Protein AF-A0A1W9TCV3-F1 (afdb_monomer)

Foldseek 3Di:
DDPVVVVVVVVVVVVVVPPPPDPVVPDDPVNVVVVVVVVVLPDDDDDPPPDDDDDVVQVDAWDWDDDPQEIKIKHAFDADQLVVVQVVCCVPVVWHWDADRVRSMIITGGRYVVSVVVSRVVRVVPRDHDDDDDRDDDDDDDDDDPPPPVVVVVVCCVVVHPPDDPDDPAFDFDDDDDPQWGWGDDPNDIDIDGPDDDDPPPPDDDD

pLDDT: mean 71.2, std 18.45, range [35.31, 94.94]

Solvent-accessible surface area (backbone atoms only — not comparable to full-atom values): 13491 Å² total; per-residue (Å²): 138,62,74,69,60,56,53,53,52,54,52,54,52,53,58,60,66,71,74,72,71,63,76,78,76,67,61,53,73,68,56,57,55,52,51,53,54,53,53,59,68,66,56,90,74,84,72,89,84,72,84,72,84,77,62,67,78,57,71,54,76,74,47,76,45,84,50,100,83,23,28,38,39,42,38,57,50,76,56,49,62,25,67,61,53,42,53,48,41,32,72,77,69,67,37,58,58,48,66,41,78,92,75,25,22,34,40,36,53,25,72,40,69,70,54,42,51,52,52,50,54,49,49,66,70,65,51,52,75,79,84,85,79,87,84,85,81,87,86,84,84,83,85,83,75,89,73,78,58,66,66,59,56,52,54,48,27,74,73,68,40,96,79,66,77,94,63,80,98,81,74,80,74,61,89,65,93,71,70,74,50,50,53,39,66,59,95,88,40,85,43,80,43,66,79,69,88,75,81,87,75,84,75,87,77,84,132

Structure (mmCIF, N/CA/C/O backbone):
data_AF-A0A1W9TCV3-F1
#
_entry.id   AF-A0A1W9TCV3-F1
#
loop_
_atom_site.group_PDB
_atom_site.id
_atom_site.type_symbol
_atom_site.label_atom_id
_atom_site.label_alt_id
_atom_site.label_comp_id
_atom_site.label_asym_id
_atom_site.label_entity_id
_atom_site.label_seq_id
_atom_site.pdbx_PDB_ins_code
_atom_site.Cartn_x
_atom_site.Cartn_y
_atom_site.Cartn_z
_atom_site.occupancy
_atom_site.B_iso_or_equiv
_atom_site.auth_seq_id
_atom_site.auth_comp_id
_atom_site.auth_asym_id
_atom_site.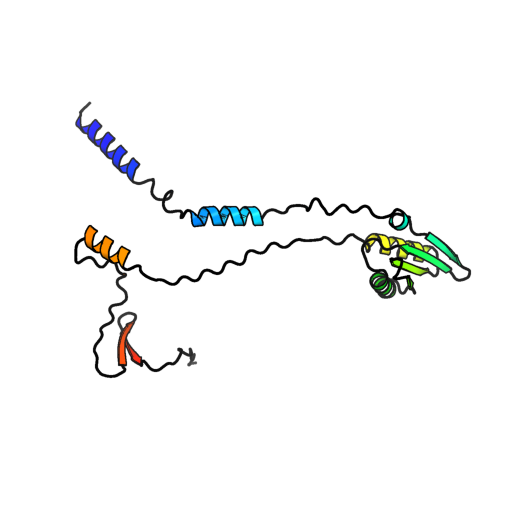auth_atom_id
_atom_site.pdbx_PDB_model_num
ATOM 1 N N . MET A 1 1 ? 35.252 45.826 -64.844 1.00 55.28 1 MET A N 1
ATOM 2 C CA . MET A 1 1 ? 35.014 44.737 -63.872 1.00 55.28 1 MET A CA 1
ATOM 3 C C . MET A 1 1 ? 35.163 43.423 -64.629 1.00 55.28 1 MET A C 1
ATOM 5 O O . MET A 1 1 ? 34.366 43.150 -65.517 1.00 55.28 1 MET A O 1
ATOM 9 N N . ASN A 1 2 ? 36.287 42.729 -64.437 1.00 60.12 2 ASN A N 1
ATOM 10 C CA . ASN A 1 2 ? 36.828 41.778 -65.419 1.00 60.12 2 ASN A CA 1
ATOM 11 C C . ASN A 1 2 ? 36.178 40.388 -65.319 1.00 60.12 2 ASN A C 1
ATOM 13 O O . ASN A 1 2 ? 36.001 39.871 -64.219 1.00 60.12 2 ASN A O 1
ATOM 17 N N . ARG A 1 3 ? 35.904 39.752 -66.473 1.00 70.00 3 ARG A N 1
ATOM 18 C CA . ARG A 1 3 ? 35.286 38.408 -66.610 1.00 70.00 3 ARG A CA 1
ATOM 19 C C . ARG A 1 3 ? 35.971 37.316 -65.768 1.00 70.00 3 ARG A C 1
ATOM 21 O O . ARG A 1 3 ? 35.316 36.370 -65.350 1.00 70.00 3 ARG A O 1
ATOM 28 N N . LEU A 1 4 ? 37.258 37.491 -65.472 1.00 74.50 4 LEU A N 1
ATOM 29 C CA . LEU A 1 4 ? 38.076 36.578 -64.669 1.00 74.50 4 LEU A CA 1
ATOM 30 C C . LEU A 1 4 ? 37.651 36.525 -63.186 1.00 74.50 4 LEU A C 1
ATOM 32 O O . LEU A 1 4 ? 37.690 35.466 -62.570 1.00 74.50 4 LEU A O 1
ATOM 36 N N . TRP A 1 5 ? 37.163 37.640 -62.630 1.00 78.25 5 TRP A N 1
ATOM 37 C CA . TRP A 1 5 ? 36.641 37.690 -61.258 1.00 78.25 5 TRP A CA 1
ATOM 38 C C . TRP A 1 5 ? 35.302 36.965 -61.121 1.00 78.25 5 TRP A C 1
ATOM 40 O O . TRP A 1 5 ? 35.058 36.300 -60.120 1.00 78.25 5 TRP A O 1
ATOM 50 N N . ILE A 1 6 ? 34.454 37.041 -62.149 1.00 78.56 6 ILE A N 1
ATOM 51 C CA . ILE A 1 6 ? 33.158 36.351 -62.159 1.00 78.56 6 ILE A CA 1
ATOM 52 C C . ILE A 1 6 ? 33.373 34.832 -62.194 1.00 78.56 6 ILE A C 1
ATOM 54 O O . ILE A 1 6 ? 32.708 34.107 -61.463 1.00 78.56 6 ILE A O 1
ATOM 58 N N . GLN A 1 7 ? 34.343 34.344 -62.977 1.00 80.06 7 GLN A N 1
ATOM 59 C CA . GLN A 1 7 ? 34.653 32.911 -63.038 1.00 80.06 7 GLN A CA 1
ATOM 60 C C . GLN A 1 7 ? 35.191 32.361 -61.711 1.00 80.06 7 GLN A C 1
ATOM 62 O O . GLN A 1 7 ? 34.782 31.277 -61.307 1.00 80.06 7 GLN A O 1
ATOM 67 N N . LEU A 1 8 ? 36.041 33.111 -61.002 1.00 81.69 8 LEU A N 1
ATOM 68 C CA . LEU A 1 8 ? 36.551 32.690 -59.692 1.00 81.69 8 LEU A CA 1
ATOM 69 C C . LEU A 1 8 ? 35.456 32.645 -58.620 1.00 81.69 8 LEU A C 1
ATOM 71 O O . LEU A 1 8 ? 35.431 31.715 -57.818 1.00 81.69 8 LEU A O 1
ATOM 75 N N . VAL A 1 9 ? 34.521 33.599 -58.632 1.00 81.94 9 VAL A N 1
ATOM 76 C CA . VAL A 1 9 ? 33.389 33.606 -57.691 1.00 81.94 9 VAL A CA 1
ATOM 77 C C . VAL A 1 9 ? 32.437 32.438 -57.961 1.00 81.94 9 VAL A C 1
ATOM 79 O O . VAL A 1 9 ? 32.018 31.767 -57.023 1.00 81.94 9 VAL A O 1
ATOM 82 N N . VAL A 1 10 ? 32.137 32.144 -59.230 1.00 80.12 10 VAL A N 1
ATOM 83 C CA . VAL A 1 10 ? 31.264 31.016 -59.598 1.00 80.12 10 VAL A CA 1
ATOM 84 C C . VAL A 1 10 ? 31.915 29.671 -59.263 1.00 80.12 10 VAL A C 1
ATOM 86 O O . VAL A 1 10 ? 31.245 28.788 -58.732 1.00 80.12 10 VAL A O 1
ATOM 89 N N . LEU A 1 11 ? 33.220 29.520 -59.507 1.00 78.38 11 LEU A N 1
ATOM 90 C CA . LEU A 1 11 ? 33.952 28.300 -59.156 1.00 78.38 11 LEU A CA 1
ATOM 91 C C . LEU A 1 11 ? 34.028 28.108 -57.633 1.00 78.38 11 LEU A C 1
ATOM 93 O O . LEU A 1 11 ? 33.818 27.001 -57.142 1.00 78.38 11 LEU A O 1
ATOM 97 N N . GLY A 1 12 ? 34.258 29.190 -56.883 1.00 74.56 12 GLY A N 1
ATOM 98 C CA . GLY A 1 12 ? 34.254 29.166 -55.421 1.00 74.56 12 GLY A CA 1
ATOM 99 C C . GLY A 1 12 ? 32.901 28.751 -54.838 1.00 74.56 12 GLY A C 1
ATOM 100 O O . GLY A 1 12 ? 32.866 27.973 -53.891 1.00 74.56 12 GLY A O 1
ATOM 101 N N . LEU A 1 13 ? 31.793 29.201 -55.439 1.00 72.38 13 LEU A N 1
ATOM 102 C CA . LEU A 1 13 ? 30.437 28.836 -55.014 1.00 72.38 13 LEU A CA 1
ATOM 103 C C . LEU A 1 13 ? 30.088 27.369 -55.331 1.00 72.38 13 LEU A C 1
ATOM 105 O O . LEU A 1 13 ? 29.367 26.720 -54.577 1.00 72.38 13 LEU A O 1
ATOM 109 N N . ALA A 1 14 ? 30.605 26.829 -56.438 1.00 70.38 14 ALA A N 1
ATOM 110 C CA . ALA A 1 14 ? 30.379 25.435 -56.820 1.00 70.38 14 ALA A CA 1
ATOM 111 C C . ALA A 1 14 ? 31.113 24.448 -55.891 1.00 70.38 14 ALA A C 1
ATOM 113 O O . ALA A 1 14 ? 30.562 23.411 -55.529 1.00 70.38 14 ALA A O 1
ATOM 114 N N . VAL A 1 15 ? 32.335 24.783 -55.462 1.00 68.62 15 VAL A N 1
ATOM 115 C CA . VAL A 1 15 ? 33.145 23.928 -54.572 1.00 68.62 15 VAL A CA 1
ATOM 116 C C . VAL A 1 15 ? 32.610 23.927 -53.132 1.00 68.62 15 VAL A C 1
ATOM 118 O O . VAL A 1 15 ? 32.664 22.902 -52.450 1.00 68.62 15 VAL A O 1
ATOM 121 N N . THR A 1 16 ? 32.025 25.035 -52.671 1.00 65.56 16 THR A N 1
ATOM 122 C CA . THR A 1 16 ? 31.376 25.094 -51.350 1.00 65.56 16 THR A CA 1
ATOM 123 C C . THR A 1 16 ? 29.988 24.451 -51.342 1.00 65.56 16 THR A C 1
ATOM 125 O O . THR A 1 16 ? 29.593 23.888 -50.326 1.00 65.56 16 THR A O 1
ATOM 128 N N . GLY A 1 17 ? 29.266 24.449 -52.469 1.00 62.44 17 GLY A N 1
ATOM 129 C CA . GLY A 1 17 ? 27.957 23.793 -52.580 1.00 62.44 17 GLY A CA 1
ATOM 130 C C . GLY A 1 17 ? 28.009 22.259 -52.588 1.00 62.44 17 GLY A C 1
ATOM 131 O O . GLY A 1 17 ? 27.056 21.617 -52.156 1.00 62.44 17 GLY A O 1
ATOM 132 N N . LEU A 1 18 ? 29.115 21.661 -53.044 1.00 59.19 18 LEU A N 1
ATOM 133 C CA . LEU A 1 18 ? 29.256 20.201 -53.172 1.00 59.19 18 LEU A CA 1
ATOM 134 C C . LEU A 1 18 ? 29.887 19.517 -51.949 1.00 59.19 18 LEU A C 1
ATOM 136 O O . LEU A 1 18 ? 29.866 18.293 -51.863 1.00 59.19 18 LEU A O 1
ATOM 140 N N . SER A 1 19 ? 30.430 20.275 -50.996 1.00 58.84 19 SER A N 1
ATOM 141 C CA . SER A 1 19 ? 31.137 19.732 -49.824 1.00 58.84 19 SER A CA 1
ATOM 142 C C . SER A 1 19 ? 30.283 19.642 -48.548 1.00 58.84 19 SER A C 1
ATOM 144 O O . SER A 1 19 ? 30.792 19.234 -47.510 1.00 58.84 19 SER A O 1
ATOM 146 N N . GLY A 1 20 ? 28.985 19.977 -48.608 1.00 53.47 20 GLY A N 1
ATOM 147 C CA . GLY A 1 20 ? 28.128 20.135 -47.420 1.00 53.47 20 GLY A CA 1
ATOM 148 C C . GLY A 1 20 ? 26.936 19.180 -47.257 1.00 53.47 20 GLY A C 1
ATOM 149 O O . GLY A 1 20 ? 26.097 19.450 -46.406 1.00 53.47 20 GLY A O 1
ATOM 150 N N . CYS A 1 21 ? 26.794 18.107 -48.049 1.00 58.38 21 CYS A N 1
ATOM 151 C CA . CYS A 1 21 ? 25.560 17.289 -48.059 1.00 58.38 21 CYS A CA 1
ATOM 152 C C . CYS A 1 21 ? 25.766 15.775 -47.821 1.00 58.38 21 CYS A C 1
ATOM 154 O O . CYS A 1 21 ? 24.972 14.959 -48.283 1.00 58.38 21 CYS A O 1
ATOM 156 N N . GLY A 1 22 ? 26.835 15.381 -47.122 1.00 54.88 22 GLY A N 1
ATOM 157 C CA . GLY A 1 22 ? 27.140 13.967 -46.846 1.00 54.88 22 GLY A CA 1
ATOM 158 C C . GLY A 1 22 ? 26.402 13.375 -45.639 1.00 54.88 22 GLY A C 1
ATOM 159 O O . GLY A 1 22 ? 26.028 12.205 -45.660 1.00 54.88 22 GLY A O 1
ATOM 160 N N . ASP A 1 23 ? 26.133 14.184 -44.613 1.00 58.88 23 ASP A N 1
ATOM 161 C CA . ASP A 1 23 ? 25.629 13.669 -43.331 1.00 58.88 23 ASP A CA 1
ATOM 162 C C . ASP A 1 23 ? 24.152 13.245 -43.374 1.00 58.88 23 ASP A C 1
ATOM 164 O O . ASP A 1 23 ? 23.713 12.437 -42.562 1.00 58.88 23 ASP A O 1
ATOM 168 N N . PHE A 1 24 ? 23.382 13.725 -44.357 1.00 55.84 24 PHE A N 1
ATOM 169 C CA . PHE A 1 24 ? 21.950 13.421 -44.479 1.00 55.84 24 PHE A CA 1
ATOM 170 C C . PHE A 1 24 ? 21.661 12.053 -45.125 1.00 55.84 24 PHE A C 1
ATOM 172 O O . PHE A 1 24 ? 20.622 11.458 -44.859 1.00 55.84 24 PHE A O 1
ATOM 179 N N . PHE A 1 25 ? 22.572 11.537 -45.958 1.00 53.44 25 PHE A N 1
ATOM 180 C CA . PHE A 1 25 ? 22.434 10.225 -46.615 1.00 53.44 25 PHE A CA 1
ATOM 181 C C . PHE A 1 25 ? 23.194 9.102 -45.894 1.00 53.44 25 PHE A C 1
ATOM 183 O O . PHE A 1 25 ? 23.015 7.931 -46.226 1.00 53.44 25 PHE A O 1
ATOM 190 N N . ALA A 1 26 ? 24.028 9.436 -44.905 1.00 57.34 26 ALA A N 1
ATOM 191 C CA . ALA A 1 26 ? 24.757 8.455 -44.102 1.00 57.34 26 ALA A CA 1
ATOM 192 C C . ALA A 1 26 ? 23.881 7.785 -43.027 1.00 57.34 26 ALA A C 1
ATOM 194 O O . ALA A 1 26 ? 24.222 6.702 -42.543 1.00 57.34 26 ALA A O 1
ATOM 195 N N . GLN A 1 27 ? 22.750 8.399 -42.659 1.00 55.81 27 GLN A N 1
ATOM 196 C CA . GLN A 1 27 ? 21.853 7.847 -41.652 1.00 55.81 27 GLN A CA 1
ATOM 197 C C . GLN A 1 27 ? 21.037 6.702 -42.258 1.00 55.81 27 GLN A C 1
ATOM 199 O O . GLN A 1 27 ? 20.206 6.894 -43.148 1.00 55.81 27 GLN A O 1
ATOM 204 N N . LYS A 1 28 ? 21.306 5.472 -41.807 1.00 69.31 28 LYS A N 1
ATOM 205 C CA . LYS A 1 28 ? 20.634 4.283 -42.341 1.00 69.31 28 LYS A CA 1
ATOM 206 C C . LYS A 1 28 ? 19.137 4.358 -42.001 1.00 69.31 28 LYS A C 1
ATOM 208 O O . LYS A 1 28 ? 18.803 4.667 -40.859 1.00 69.31 28 LYS A O 1
ATOM 213 N N . PRO A 1 29 ? 18.220 4.011 -42.921 1.00 66.75 29 PRO A N 1
ATOM 214 C CA . PRO A 1 29 ? 16.772 4.057 -42.666 1.00 66.75 29 PRO A CA 1
ATOM 215 C C . PRO A 1 29 ? 16.340 3.212 -41.453 1.00 66.75 29 PRO A C 1
ATOM 217 O O . PRO A 1 29 ? 15.369 3.536 -40.776 1.00 66.75 29 PRO A O 1
ATOM 220 N N . THR A 1 30 ? 17.113 2.177 -41.115 1.00 64.25 30 THR A N 1
ATOM 221 C CA . THR A 1 30 ? 16.934 1.357 -39.909 1.00 64.25 30 THR A CA 1
ATOM 222 C C . THR A 1 30 ? 17.159 2.126 -38.604 1.00 64.25 30 THR A C 1
ATOM 224 O O . THR A 1 30 ? 16.555 1.801 -37.586 1.00 64.25 30 THR A O 1
ATOM 227 N N . GLU A 1 31 ? 18.024 3.141 -38.605 1.00 69.06 31 GLU A N 1
ATOM 228 C CA . GLU A 1 31 ? 18.313 3.963 -37.425 1.00 69.06 31 GLU A CA 1
ATOM 229 C C . GLU A 1 31 ? 17.144 4.900 -37.102 1.00 69.06 31 GLU A C 1
ATOM 231 O O . GLU A 1 31 ? 16.754 5.022 -35.944 1.00 69.06 31 GLU A O 1
ATOM 236 N N . ILE A 1 32 ? 16.533 5.497 -38.130 1.00 75.62 32 ILE A N 1
ATOM 237 C CA . ILE A 1 32 ? 15.367 6.381 -37.988 1.00 75.62 32 ILE A CA 1
ATOM 238 C C . ILE A 1 32 ? 14.176 5.595 -37.416 1.00 75.62 32 ILE A C 1
ATOM 240 O O . ILE A 1 32 ? 13.586 6.021 -36.427 1.00 75.62 32 ILE A O 1
ATOM 244 N N . GLN A 1 33 ? 13.884 4.409 -37.964 1.00 71.00 33 GLN A N 1
ATOM 245 C CA . GLN A 1 33 ? 12.802 3.547 -37.463 1.00 71.00 33 GLN A CA 1
ATOM 246 C C . GLN A 1 33 ? 13.043 3.077 -36.024 1.00 71.00 33 GLN A C 1
ATOM 248 O O . GLN A 1 33 ? 12.117 3.030 -35.220 1.00 71.00 33 GLN A O 1
ATOM 253 N N . SER A 1 34 ? 14.294 2.769 -35.669 1.00 76.94 34 SER A N 1
ATOM 254 C CA . SER A 1 34 ? 14.630 2.367 -34.297 1.00 76.94 34 SER A CA 1
ATOM 255 C C . SER A 1 34 ? 14.401 3.509 -33.304 1.00 76.94 34 SER A C 1
ATOM 257 O O . SER A 1 34 ? 13.940 3.271 -32.191 1.00 76.94 34 SER A O 1
ATOM 259 N N . ARG A 1 35 ? 14.693 4.756 -33.698 1.00 78.50 35 ARG A N 1
ATOM 260 C CA . ARG A 1 35 ? 14.465 5.934 -32.851 1.00 78.50 35 ARG A CA 1
ATOM 261 C C . ARG A 1 35 ? 12.983 6.206 -32.618 1.00 78.50 35 ARG A C 1
ATOM 263 O O . ARG A 1 35 ? 12.622 6.494 -31.486 1.00 78.50 35 ARG A O 1
ATOM 270 N N . GLU A 1 36 ? 12.152 6.071 -33.647 1.00 82.38 36 GLU A N 1
ATOM 271 C CA . GLU A 1 36 ? 10.701 6.271 -33.539 1.00 82.38 36 GLU A CA 1
ATOM 272 C C . GLU A 1 36 ? 10.054 5.233 -32.607 1.00 82.38 36 GLU A C 1
ATOM 274 O O . GLU A 1 36 ? 9.283 5.592 -31.721 1.00 82.38 36 GLU A O 1
ATOM 279 N N . ILE A 1 37 ? 10.460 3.962 -32.716 1.00 78.75 37 ILE A N 1
ATOM 280 C CA . ILE A 1 37 ? 9.995 2.895 -31.815 1.00 78.75 37 ILE A CA 1
ATOM 281 C C . ILE A 1 37 ? 10.419 3.175 -30.366 1.00 78.75 37 ILE A C 1
ATOM 283 O O . ILE A 1 37 ? 9.622 3.022 -29.444 1.00 78.75 37 ILE A O 1
ATOM 287 N N . LEU A 1 38 ? 11.668 3.596 -30.141 1.00 79.25 38 LEU A N 1
ATOM 288 C CA . LEU A 1 38 ? 12.153 3.925 -28.795 1.00 79.25 38 LEU A CA 1
ATOM 289 C C . LEU A 1 38 ? 11.452 5.155 -28.208 1.00 79.25 38 LEU A C 1
ATOM 291 O O . LEU A 1 38 ? 11.213 5.203 -27.003 1.00 79.25 38 LEU A O 1
ATOM 295 N N . GLU A 1 39 ? 11.116 6.136 -29.043 1.00 82.69 39 GLU A N 1
ATOM 296 C CA . GLU A 1 39 ? 10.357 7.314 -28.635 1.00 82.69 39 GLU A CA 1
ATOM 297 C C . GLU A 1 39 ? 8.921 6.937 -28.252 1.00 82.69 39 GLU A C 1
ATOM 299 O O . GLU A 1 39 ? 8.461 7.351 -27.189 1.00 82.69 39 GLU A O 1
ATOM 304 N N . GLU A 1 40 ? 8.248 6.085 -29.033 1.00 78.25 40 GLU A N 1
ATOM 305 C CA . GLU A 1 40 ? 6.911 5.575 -28.698 1.00 78.25 40 GLU A CA 1
ATOM 306 C C . GLU A 1 40 ? 6.923 4.769 -27.389 1.00 78.25 40 GLU A C 1
ATOM 308 O O . GLU A 1 40 ? 6.080 4.993 -26.519 1.00 78.25 40 GLU A O 1
ATOM 313 N N . LEU A 1 41 ? 7.914 3.892 -27.199 1.00 74.06 41 LEU A N 1
ATOM 314 C CA . LEU A 1 41 ? 8.069 3.100 -25.971 1.00 74.06 41 LEU A CA 1
ATOM 315 C C . LEU A 1 41 ? 8.419 3.949 -24.741 1.00 74.06 41 LEU A C 1
ATOM 317 O O . LEU A 1 41 ? 8.196 3.513 -23.613 1.00 74.06 41 LEU A O 1
ATOM 321 N N . SER A 1 42 ? 8.960 5.156 -24.927 1.00 73.75 42 SER A N 1
ATOM 322 C CA . SER A 1 42 ? 9.270 6.062 -23.814 1.00 73.75 42 SER A CA 1
ATOM 323 C C . SER A 1 42 ? 8.038 6.791 -23.257 1.00 73.75 42 SER A C 1
ATOM 325 O O . SER A 1 42 ? 8.115 7.410 -22.193 1.00 73.75 42 SER A O 1
ATOM 327 N N . GLN A 1 43 ? 6.898 6.735 -23.953 1.00 79.12 43 GLN A N 1
ATOM 328 C CA . GLN A 1 43 ? 5.694 7.460 -23.559 1.00 79.12 43 GLN A CA 1
ATOM 329 C C . GLN A 1 43 ? 4.922 6.726 -22.459 1.00 79.12 43 GLN A C 1
ATOM 331 O O . GLN A 1 43 ? 4.502 5.580 -22.606 1.00 79.12 43 GLN A O 1
ATOM 336 N N . ILE A 1 44 ? 4.647 7.438 -21.366 1.00 75.31 44 ILE A N 1
ATOM 337 C CA . ILE A 1 44 ? 3.751 6.966 -20.310 1.00 75.31 44 ILE A CA 1
ATOM 338 C C . ILE A 1 44 ? 2.313 7.196 -20.786 1.00 75.31 44 ILE A C 1
ATOM 340 O O . ILE A 1 44 ? 1.873 8.339 -20.904 1.00 75.31 44 ILE A O 1
ATOM 344 N N . ARG A 1 45 ? 1.575 6.115 -21.061 1.00 72.25 45 ARG A N 1
ATOM 345 C CA . ARG A 1 45 ? 0.149 6.172 -21.418 1.00 72.25 45 ARG A CA 1
ATOM 346 C C . ARG A 1 45 ? -0.699 5.602 -20.290 1.00 72.25 45 ARG A C 1
ATOM 348 O O . ARG A 1 45 ? -0.466 4.483 -19.839 1.00 72.25 45 ARG A O 1
ATOM 355 N N . GLU A 1 46 ? -1.712 6.350 -19.867 1.00 70.00 46 GLU A N 1
ATOM 356 C CA . GLU A 1 46 ? -2.727 5.841 -18.945 1.00 70.00 46 GLU A CA 1
ATOM 357 C C . GLU A 1 46 ? -3.627 4.834 -19.672 1.00 70.00 46 GLU A C 1
ATO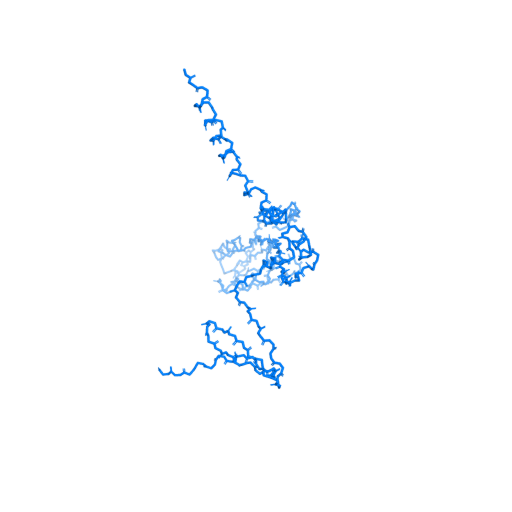M 359 O O . GLU A 1 46 ? -4.064 5.069 -20.801 1.00 70.00 46 GLU A O 1
ATOM 364 N N . ASN A 1 47 ? -3.904 3.691 -19.043 1.00 69.31 47 ASN A N 1
ATOM 365 C CA . ASN A 1 47 ? -4.790 2.692 -19.631 1.00 69.31 47 ASN A CA 1
ATOM 366 C C . ASN A 1 47 ? -6.260 3.142 -19.456 1.00 69.31 47 ASN A C 1
ATOM 368 O O . ASN A 1 47 ? -6.713 3.322 -18.325 1.00 69.31 47 ASN A O 1
ATOM 372 N N . PRO A 1 48 ? -7.041 3.297 -20.541 1.00 66.94 48 PRO A N 1
ATOM 373 C CA . PRO A 1 48 ? -8.425 3.767 -20.459 1.00 66.94 48 PRO A CA 1
ATOM 374 C C . PRO A 1 48 ? -9.391 2.742 -19.835 1.00 66.94 48 PRO A C 1
ATOM 376 O O . PRO A 1 48 ? -10.514 3.096 -19.488 1.00 66.94 48 PRO A O 1
ATOM 379 N N . ASN A 1 49 ? -8.976 1.481 -19.661 1.00 67.12 49 ASN A N 1
ATOM 380 C CA . ASN A 1 49 ? -9.839 0.385 -19.206 1.00 67.12 49 ASN A CA 1
ATOM 381 C C . ASN A 1 49 ? -9.764 0.100 -17.690 1.00 67.12 49 ASN A C 1
ATOM 383 O O . ASN A 1 49 ? -10.193 -0.966 -17.255 1.00 67.12 49 ASN A O 1
ATOM 387 N N . ILE A 1 50 ? -9.212 1.007 -16.873 1.00 63.31 50 ILE A N 1
ATOM 388 C CA . ILE A 1 50 ? -9.004 0.759 -15.429 1.00 63.31 50 ILE A CA 1
ATOM 389 C C . ILE A 1 50 ? -10.230 1.156 -14.572 1.00 63.31 50 ILE A C 1
ATOM 391 O O . ILE A 1 50 ? -10.305 0.814 -13.393 1.00 63.31 50 ILE A O 1
ATOM 395 N N . GLN A 1 51 ? -11.225 1.861 -15.123 1.00 63.00 51 GLN A N 1
ATOM 396 C CA . GLN A 1 51 ? -12.356 2.366 -14.332 1.00 63.00 51 GLN A CA 1
ATOM 397 C C . GLN A 1 51 ? -13.447 1.306 -14.116 1.00 63.00 51 GLN A C 1
ATOM 399 O O . GLN A 1 51 ? -14.492 1.325 -14.761 1.00 63.00 51 GLN A O 1
ATOM 404 N N . ASN A 1 52 ? -13.219 0.390 -13.174 1.00 69.44 52 ASN A N 1
ATOM 405 C CA . ASN A 1 52 ? -14.283 -0.448 -12.627 1.00 69.44 52 ASN A CA 1
ATOM 406 C C . ASN A 1 52 ? -14.909 0.251 -11.411 1.00 69.44 52 ASN A C 1
ATOM 408 O O . ASN A 1 52 ? -14.214 0.572 -10.446 1.00 69.44 52 ASN A O 1
ATOM 412 N N . THR A 1 53 ? -16.214 0.517 -11.448 1.00 71.81 53 THR A N 1
ATOM 413 C CA . THR A 1 53 ? -16.907 1.168 -10.330 1.00 71.81 53 THR A CA 1
ATOM 414 C C . THR A 1 53 ? -17.074 0.189 -9.175 1.00 71.81 53 THR A C 1
ATOM 416 O O . THR A 1 53 ? -17.664 -0.879 -9.345 1.00 71.81 53 THR A O 1
ATOM 419 N N . LEU A 1 54 ? -16.586 0.559 -7.991 1.00 72.88 54 LEU A N 1
ATOM 420 C CA . LEU A 1 54 ? -16.754 -0.248 -6.785 1.00 72.88 54 LEU A CA 1
ATOM 421 C C . LEU A 1 54 ? -18.242 -0.330 -6.383 1.00 72.88 54 LEU A C 1
ATOM 423 O O . LEU A 1 54 ? -18.949 0.678 -6.465 1.00 72.88 54 LEU A O 1
ATOM 427 N N . PRO A 1 55 ? -18.728 -1.494 -5.911 1.00 79.94 55 PRO A N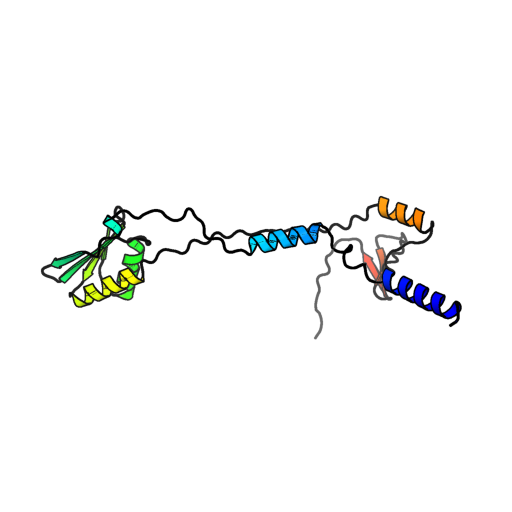 1
ATOM 428 C CA . PRO A 1 55 ? -20.056 -1.602 -5.317 1.00 79.94 55 PRO A CA 1
ATOM 429 C C . PRO A 1 55 ? -20.210 -0.679 -4.102 1.00 79.94 55 PRO A C 1
ATOM 431 O O . PRO A 1 55 ? -19.275 -0.515 -3.317 1.00 79.94 55 PRO A O 1
ATOM 434 N N . GLU A 1 56 ? -21.417 -0.147 -3.896 1.00 79.88 56 GLU A N 1
ATOM 435 C CA . GLU A 1 56 ? -21.718 0.845 -2.851 1.00 79.88 56 GLU A CA 1
ATOM 436 C C . GLU A 1 56 ? -21.293 0.396 -1.442 1.00 79.88 56 GLU A C 1
ATOM 438 O O . GLU A 1 56 ? -20.805 1.203 -0.654 1.00 79.88 56 GLU A O 1
ATOM 443 N N . VAL A 1 57 ? -21.379 -0.902 -1.138 1.00 79.88 57 VAL A N 1
ATOM 444 C CA . VAL A 1 57 ? -20.990 -1.477 0.164 1.00 79.88 57 VAL A CA 1
ATOM 445 C C . VAL A 1 57 ? -19.537 -1.152 0.540 1.00 79.88 57 VAL A C 1
ATOM 447 O O . VAL A 1 57 ? -19.256 -0.887 1.703 1.00 79.88 57 VAL A O 1
ATOM 450 N N . TYR A 1 58 ? -18.626 -1.087 -0.436 1.00 79.12 58 TYR A N 1
ATOM 451 C CA . TYR A 1 58 ? -17.210 -0.759 -0.215 1.00 79.12 58 TYR A CA 1
ATOM 452 C C . TYR A 1 58 ? -16.941 0.749 -0.146 1.00 79.12 58 TYR A C 1
ATOM 454 O O . TYR A 1 58 ? -15.842 1.172 0.204 1.00 79.12 58 TYR A O 1
ATOM 462 N N . THR A 1 59 ? -17.934 1.578 -0.474 1.00 78.56 59 THR A N 1
ATOM 463 C CA . THR A 1 59 ? -17.852 3.041 -0.340 1.00 78.56 59 THR A CA 1
ATOM 464 C C . THR A 1 59 ? -18.397 3.544 0.992 1.00 78.56 59 THR A C 1
ATOM 466 O O . THR A 1 59 ? -18.169 4.701 1.345 1.00 78.56 59 THR A O 1
ATOM 469 N N . GLN A 1 60 ? -19.081 2.680 1.748 1.00 81.94 60 GLN A N 1
ATOM 470 C CA . GLN A 1 60 ? -19.643 3.046 3.040 1.00 81.94 60 GLN A CA 1
ATOM 471 C C . GLN A 1 60 ? -18.537 3.367 4.057 1.00 81.94 60 GLN A C 1
ATOM 473 O O . GLN A 1 60 ? -17.477 2.731 4.052 1.00 81.94 60 GLN A O 1
ATOM 478 N N . PRO A 1 61 ? -18.770 4.354 4.939 1.00 80.81 61 PRO A N 1
ATOM 479 C CA . PRO A 1 61 ? -17.849 4.653 6.022 1.00 80.81 61 PRO A CA 1
ATOM 480 C C . PRO A 1 61 ? -17.781 3.487 7.011 1.00 80.81 61 PRO A C 1
ATOM 482 O O . PRO A 1 61 ? -18.663 2.627 7.073 1.00 80.81 61 PRO A O 1
ATOM 485 N N . THR A 1 62 ? -16.718 3.477 7.809 1.00 85.50 62 THR A N 1
ATOM 486 C CA . THR A 1 62 ? -16.495 2.442 8.820 1.00 85.50 62 THR A CA 1
ATOM 487 C C . THR A 1 62 ? -17.655 2.429 9.818 1.00 85.50 62 THR A C 1
ATOM 489 O O . THR A 1 62 ? -18.138 3.473 10.265 1.00 85.50 62 THR A O 1
ATOM 492 N N . SER A 1 63 ? -18.147 1.237 10.154 1.00 88.06 63 SER A N 1
ATOM 493 C CA . SER A 1 63 ? -19.225 1.099 11.133 1.00 88.06 63 SER A CA 1
ATOM 494 C C . SER A 1 63 ? -18.631 0.779 12.497 1.00 88.06 63 SER A C 1
ATOM 496 O O . SER A 1 63 ? -17.772 -0.096 12.615 1.00 88.06 63 SER A O 1
ATOM 498 N N . ARG A 1 64 ? -19.085 1.477 13.540 1.00 90.75 64 ARG A N 1
ATOM 499 C CA . ARG A 1 64 ? -18.650 1.253 14.923 1.00 90.75 64 ARG A CA 1
ATOM 500 C C . ARG A 1 64 ? -19.796 0.702 15.752 1.00 90.75 64 ARG A C 1
ATOM 502 O O . ARG A 1 64 ? -20.918 1.197 15.681 1.00 90.75 64 ARG A O 1
ATOM 509 N N . LEU A 1 65 ? -19.500 -0.295 16.576 1.00 91.44 65 LEU A N 1
ATOM 510 C CA . LEU A 1 65 ? -20.446 -0.860 17.528 1.00 91.44 65 LEU A CA 1
ATOM 511 C C . LEU A 1 65 ? -19.827 -0.863 18.923 1.00 91.44 65 LEU A C 1
ATOM 513 O O . LEU A 1 65 ? -18.823 -1.534 19.163 1.00 91.44 65 LEU A O 1
ATOM 517 N N . ALA A 1 66 ? -20.452 -0.141 19.850 1.00 88.94 66 ALA A N 1
ATOM 518 C CA . ALA A 1 66 ? -20.070 -0.172 21.254 1.00 88.94 66 ALA A CA 1
ATOM 519 C C . ALA A 1 66 ? -20.461 -1.520 21.881 1.00 88.94 66 ALA A C 1
ATOM 521 O O . ALA A 1 66 ? -21.593 -1.989 21.749 1.00 88.94 66 ALA A O 1
ATOM 522 N N . ILE A 1 67 ? -19.514 -2.142 22.572 1.00 89.94 67 ILE A N 1
ATOM 523 C CA . ILE A 1 67 ? -19.667 -3.395 23.311 1.00 89.94 67 ILE A CA 1
ATOM 524 C C . ILE A 1 67 ? -19.304 -3.131 24.769 1.00 89.94 67 ILE A C 1
ATOM 526 O O . ILE A 1 67 ? -18.636 -2.159 25.104 1.00 89.94 67 ILE A O 1
ATOM 530 N N . LYS A 1 68 ? -19.754 -4.013 25.659 1.00 83.75 68 LYS A N 1
ATOM 531 C CA . LYS A 1 68 ? -19.510 -3.923 27.099 1.00 83.75 68 LYS A CA 1
ATOM 532 C C . LYS A 1 68 ? -18.025 -3.754 27.477 1.00 83.75 68 LYS A C 1
ATOM 534 O O . LYS A 1 68 ? -17.748 -3.072 28.454 1.00 83.75 68 LYS A O 1
ATOM 539 N N . ASP A 1 69 ? -17.114 -4.319 26.679 1.00 85.12 69 ASP A N 1
ATOM 540 C CA . ASP A 1 69 ? -15.665 -4.331 26.931 1.00 85.12 69 ASP A CA 1
ATOM 541 C C . ASP A 1 69 ? -14.847 -3.513 25.906 1.00 85.12 69 ASP A C 1
ATOM 543 O O . ASP A 1 69 ? -13.633 -3.687 25.814 1.00 85.12 69 ASP A O 1
ATOM 547 N N . GLY A 1 70 ? -15.486 -2.644 25.109 1.00 89.50 70 GLY A N 1
ATOM 548 C CA . GLY A 1 70 ? -14.785 -1.795 24.136 1.00 89.50 70 GLY A CA 1
ATOM 549 C C . GLY A 1 70 ? -15.613 -1.436 22.903 1.00 89.50 70 GLY A C 1
ATOM 550 O O . GLY A 1 70 ? -16.841 -1.461 22.928 1.00 89.50 70 GLY A O 1
ATOM 551 N N . VAL A 1 71 ? -14.946 -1.120 21.796 1.00 93.56 71 VAL A N 1
ATOM 552 C CA . VAL A 1 71 ? -15.579 -0.735 20.526 1.00 93.56 71 VAL A CA 1
ATOM 553 C C . VAL A 1 71 ? -15.149 -1.706 19.432 1.00 93.56 71 VAL A C 1
ATOM 555 O O . VAL A 1 71 ? -13.961 -1.953 19.241 1.00 93.56 71 VAL A O 1
ATOM 558 N N . LYS A 1 72 ? -16.110 -2.265 18.692 1.00 93.88 72 LYS A N 1
ATOM 559 C CA . LYS A 1 72 ? -15.825 -2.993 17.451 1.00 93.88 72 LYS A CA 1
ATOM 560 C C . LYS A 1 72 ? -15.880 -2.049 16.269 1.00 93.88 72 LYS A C 1
ATOM 562 O O . LYS A 1 72 ? -16.896 -1.386 16.068 1.00 93.88 72 LYS A O 1
ATOM 567 N N . VAL A 1 73 ? -14.828 -2.061 15.463 1.00 93.56 73 VAL A N 1
ATOM 568 C CA . VAL A 1 73 ? -14.770 -1.353 14.184 1.00 93.56 73 VAL A CA 1
ATOM 569 C C . VAL A 1 73 ? -14.930 -2.369 13.061 1.00 93.56 73 VAL A C 1
ATOM 571 O O . VAL A 1 73 ? -14.164 -3.328 12.970 1.00 93.56 73 VAL A O 1
ATOM 574 N N . PHE A 1 74 ? -15.932 -2.159 12.217 1.00 93.56 74 PHE A N 1
ATOM 575 C CA . PHE A 1 74 ? -16.175 -2.921 11.001 1.00 93.56 74 PHE A CA 1
ATOM 576 C C . PHE A 1 74 ? -15.678 -2.113 9.806 1.00 93.56 74 PHE A C 1
ATOM 578 O O . PHE A 1 74 ? -16.164 -1.011 9.541 1.00 93.56 74 PHE A O 1
ATOM 585 N N . TYR A 1 75 ? -14.721 -2.685 9.084 1.00 92.88 75 TYR A N 1
ATOM 586 C CA . TYR A 1 75 ? -14.101 -2.071 7.920 1.00 92.88 75 TYR A CA 1
ATOM 587 C C . TYR A 1 75 ? -14.161 -3.017 6.725 1.00 92.88 75 TYR A C 1
ATOM 589 O O . TYR A 1 75 ? -13.760 -4.174 6.838 1.00 92.88 75 TYR A O 1
ATOM 597 N N . PHE A 1 76 ? -14.642 -2.532 5.585 1.00 93.19 76 PHE A N 1
ATOM 598 C CA . PHE A 1 76 ? -14.559 -3.249 4.315 1.00 93.19 76 PHE A CA 1
ATOM 599 C C . PHE A 1 76 ? -13.353 -2.731 3.546 1.00 93.19 76 PHE A C 1
ATOM 601 O O . PHE A 1 76 ? -13.269 -1.534 3.275 1.00 93.19 76 PHE A O 1
ATOM 608 N N . THR A 1 77 ? -12.421 -3.621 3.215 1.00 90.88 77 THR A N 1
ATOM 609 C CA . THR A 1 77 ? -11.207 -3.237 2.500 1.00 90.88 77 THR A CA 1
ATOM 610 C C . THR A 1 77 ? -11.492 -3.142 1.005 1.00 90.88 77 THR A C 1
ATOM 612 O O . THR A 1 77 ? -12.156 -3.996 0.412 1.00 90.88 77 THR A O 1
ATOM 615 N N . LYS A 1 78 ? -11.017 -2.057 0.403 1.00 88.00 78 LYS A N 1
ATOM 616 C CA . LYS A 1 78 ? -11.277 -1.643 -0.975 1.00 88.00 78 LYS A CA 1
ATOM 617 C C . LYS A 1 78 ? -10.211 -2.172 -1.920 1.00 88.00 78 LYS A C 1
ATOM 619 O O . LYS A 1 78 ? -10.540 -2.644 -3.004 1.00 88.00 78 LYS A O 1
ATOM 624 N N . HIS A 1 79 ? -8.947 -2.092 -1.512 1.00 87.94 79 HIS A N 1
ATOM 625 C CA . HIS A 1 79 ? -7.810 -2.336 -2.398 1.00 87.94 79 HIS A CA 1
ATOM 626 C C . HIS A 1 79 ? -6.912 -3.468 -1.902 1.00 87.94 79 HIS A C 1
ATOM 628 O O . HIS A 1 79 ? -6.320 -4.176 -2.714 1.00 87.94 79 HIS A O 1
ATOM 634 N N . HIS A 1 80 ? -6.845 -3.672 -0.586 1.00 90.62 80 HIS A N 1
ATOM 635 C CA . HIS A 1 80 ? -6.029 -4.719 0.021 1.00 90.62 80 HIS A CA 1
ATOM 636 C C . HIS A 1 80 ? -6.855 -5.921 0.502 1.00 90.62 80 HIS A C 1
ATOM 638 O O . HIS A 1 80 ? -8.029 -5.783 0.871 1.00 90.62 80 HIS A O 1
ATOM 644 N N . PRO A 1 81 ? -6.252 -7.121 0.544 1.00 91.94 81 PRO A N 1
ATOM 645 C CA . PRO A 1 81 ? -6.858 -8.268 1.203 1.00 91.94 81 PRO A CA 1
ATOM 646 C C . PRO A 1 81 ? -6.925 -8.046 2.723 1.00 91.94 81 PRO A C 1
ATOM 648 O O . PRO A 1 81 ? -5.952 -7.647 3.365 1.00 91.94 81 PRO A O 1
ATOM 651 N N . ALA A 1 82 ? -8.077 -8.359 3.319 1.00 92.62 82 ALA A N 1
ATOM 652 C CA . ALA A 1 82 ? -8.345 -8.150 4.741 1.00 92.62 82 ALA A CA 1
ATOM 653 C C . ALA A 1 82 ? -7.342 -8.858 5.671 1.00 92.62 82 ALA A C 1
ATOM 655 O O . ALA A 1 82 ? -7.030 -8.348 6.745 1.00 92.62 82 ALA A O 1
ATOM 656 N N . ASN A 1 83 ? -6.821 -10.018 5.259 1.00 93.06 83 ASN A N 1
ATOM 657 C CA . ASN A 1 83 ? -5.850 -10.793 6.038 1.00 93.06 83 ASN A CA 1
ATOM 658 C C . ASN A 1 83 ? -4.523 -10.050 6.225 1.00 93.06 83 ASN A C 1
ATOM 660 O O . ASN A 1 83 ? -3.985 -10.043 7.330 1.00 93.06 83 ASN A O 1
ATOM 664 N N . ASP A 1 84 ? -4.029 -9.389 5.181 1.00 93.00 84 ASP A N 1
ATOM 665 C CA . ASP A 1 84 ? -2.731 -8.716 5.230 1.00 93.00 84 ASP A CA 1
ATOM 666 C C . ASP A 1 84 ? -2.824 -7.461 6.102 1.00 93.00 84 ASP A C 1
ATOM 668 O O . ASP A 1 84 ? -1.992 -7.236 6.982 1.00 93.00 84 ASP A O 1
ATOM 672 N N . LEU A 1 85 ? -3.905 -6.689 5.947 1.00 91.75 85 LEU A N 1
ATOM 673 C CA . LEU A 1 85 ? -4.158 -5.526 6.798 1.00 91.75 85 LEU A CA 1
ATOM 674 C C . LEU A 1 85 ? -4.400 -5.911 8.265 1.00 91.75 85 LEU A C 1
ATOM 676 O O . LEU A 1 85 ? -3.993 -5.172 9.158 1.00 91.75 85 LEU A O 1
ATOM 680 N N . ALA A 1 86 ? -5.016 -7.061 8.545 1.00 92.94 86 ALA A N 1
ATOM 681 C CA . ALA A 1 86 ? -5.189 -7.548 9.914 1.00 92.94 86 ALA A CA 1
ATOM 682 C C . ALA A 1 86 ? -3.847 -7.841 10.605 1.00 92.94 86 ALA A C 1
ATOM 684 O O . ALA A 1 86 ? -3.673 -7.510 11.782 1.00 92.94 86 ALA A O 1
ATOM 685 N N . VAL A 1 87 ? -2.879 -8.399 9.869 1.00 93.62 87 VAL A N 1
ATOM 686 C CA . VAL A 1 87 ? -1.509 -8.601 10.363 1.00 93.62 87 VAL A CA 1
ATOM 687 C C . VAL A 1 87 ? -0.838 -7.257 10.649 1.00 93.62 87 VAL A C 1
ATOM 689 O O . VAL A 1 87 ? -0.247 -7.089 11.716 1.00 93.62 87 VAL A O 1
ATOM 692 N N . LEU A 1 88 ? -0.978 -6.280 9.748 1.00 92.94 88 LEU A N 1
ATOM 693 C CA . LEU A 1 88 ? -0.417 -4.938 9.935 1.00 92.94 88 LEU A CA 1
ATOM 694 C C . LEU A 1 88 ? -1.034 -4.211 11.135 1.00 92.94 88 LEU A C 1
ATOM 696 O O . LEU A 1 88 ? -0.307 -3.633 11.941 1.00 92.94 88 LEU A O 1
ATOM 700 N N . LEU A 1 89 ? -2.353 -4.300 11.314 1.00 93.75 89 LEU A N 1
ATOM 701 C CA . LEU A 1 89 ? -3.045 -3.746 12.480 1.00 93.75 89 LEU A CA 1
ATOM 702 C C . LEU A 1 89 ? -2.527 -4.343 13.789 1.00 93.75 89 LEU A C 1
ATOM 704 O O . LEU A 1 89 ? -2.319 -3.617 14.764 1.00 93.75 89 LEU A O 1
ATOM 708 N N . HIS A 1 90 ? -2.296 -5.655 13.812 1.00 93.69 90 HIS A N 1
ATOM 709 C CA . HIS A 1 90 ? -1.747 -6.312 14.988 1.00 93.69 90 HIS A CA 1
ATOM 710 C C . HIS A 1 90 ? -0.307 -5.859 15.269 1.00 93.69 90 HIS A C 1
ATOM 712 O O . HIS A 1 90 ? 0.028 -5.563 16.413 1.00 93.69 90 HIS A O 1
ATOM 718 N N . GLN A 1 91 ? 0.530 -5.748 14.235 1.00 94.06 91 GLN A N 1
ATOM 719 C CA . GLN A 1 91 ? 1.932 -5.345 14.372 1.00 94.06 91 GLN A CA 1
ATOM 720 C C . GLN A 1 91 ? 2.105 -3.876 14.780 1.00 94.06 91 GLN A C 1
ATOM 722 O O . GLN A 1 91 ? 2.963 -3.577 15.605 1.00 94.06 91 GLN A O 1
ATOM 727 N N . GLN A 1 92 ? 1.315 -2.963 14.209 1.00 92.75 92 GLN A N 1
ATOM 728 C CA . GLN A 1 92 ? 1.484 -1.519 14.412 1.00 92.75 92 GLN A CA 1
ATOM 729 C C . GLN A 1 92 ? 0.712 -0.995 15.624 1.00 92.75 92 GLN A C 1
ATOM 731 O O . GLN A 1 92 ? 1.207 -0.134 16.347 1.00 92.75 92 GLN A O 1
ATOM 736 N N . LEU A 1 93 ? -0.503 -1.504 15.855 1.00 92.31 93 LEU A N 1
ATOM 737 C CA . LEU A 1 93 ? -1.413 -0.979 16.879 1.00 92.31 93 LEU A CA 1
ATOM 738 C C . LEU A 1 93 ? -1.681 -1.972 18.017 1.00 92.31 93 LEU A C 1
ATOM 740 O O . LEU A 1 93 ? -2.350 -1.614 18.987 1.00 92.31 93 LEU A O 1
ATOM 744 N N . GLY A 1 94 ? -1.191 -3.214 17.922 1.00 92.00 94 GLY A N 1
ATOM 745 C CA . GLY A 1 94 ? -1.436 -4.250 18.932 1.00 92.00 94 GLY A CA 1
ATOM 746 C C . GLY A 1 94 ? -2.907 -4.666 19.037 1.00 92.00 94 GLY A C 1
ATOM 747 O O . GLY A 1 94 ? -3.310 -5.262 20.034 1.00 92.00 94 GLY A O 1
ATOM 748 N N . VAL A 1 95 ? -3.727 -4.333 18.035 1.00 91.19 95 VAL A N 1
ATOM 749 C CA . VAL A 1 95 ? -5.175 -4.563 18.052 1.00 91.19 95 VAL A CA 1
ATOM 750 C C . VAL A 1 95 ? -5.480 -5.982 17.589 1.00 91.19 95 VAL A C 1
ATOM 752 O O . VAL A 1 95 ? -4.976 -6.446 16.566 1.00 91.19 95 VAL A O 1
ATOM 755 N N . VAL A 1 96 ? -6.327 -6.683 18.343 1.00 91.62 96 VAL A N 1
ATOM 756 C CA . VAL A 1 96 ? -6.844 -7.991 17.933 1.00 91.62 96 VAL A CA 1
ATOM 757 C C . VAL A 1 96 ? -7.906 -7.762 16.865 1.00 91.62 96 VAL A C 1
ATOM 759 O O . VAL A 1 96 ? -8.852 -7.001 17.071 1.00 91.62 96 VAL A O 1
ATOM 762 N N . SER A 1 97 ? -7.754 -8.413 15.717 1.00 92.88 97 SER A N 1
ATOM 763 C CA . SER A 1 97 ? -8.702 -8.320 14.610 1.00 92.88 97 SER A CA 1
ATOM 764 C C . SER A 1 97 ? -9.127 -9.706 14.131 1.00 92.88 97 SER A C 1
ATOM 766 O O . SER A 1 97 ? -8.423 -10.700 14.299 1.00 92.88 97 SER A O 1
ATOM 768 N N . THR A 1 98 ? -10.334 -9.787 13.585 1.00 94.19 98 THR A N 1
ATOM 769 C CA . THR A 1 98 ? -10.883 -10.976 12.930 1.00 94.19 98 THR A CA 1
ATOM 770 C C . THR A 1 98 ? -11.241 -10.605 11.503 1.00 94.19 98 THR A C 1
ATOM 772 O O . THR A 1 98 ? -11.794 -9.532 11.268 1.00 94.19 98 THR A O 1
ATOM 775 N N . THR A 1 99 ? -10.941 -11.477 10.548 1.00 94.94 99 THR A N 1
ATOM 776 C CA . THR A 1 99 ? -11.188 -11.219 9.130 1.00 94.94 99 THR A CA 1
ATOM 777 C C . THR A 1 99 ? -12.293 -12.116 8.595 1.00 94.94 99 THR A C 1
ATOM 779 O O . THR A 1 99 ? -12.434 -13.275 8.985 1.00 94.94 99 THR A O 1
ATOM 782 N N . ASN A 1 100 ? -13.091 -11.568 7.683 1.00 93.19 100 ASN A N 1
ATOM 783 C CA . ASN A 1 100 ? -13.989 -12.332 6.835 1.00 93.19 100 ASN A CA 1
ATOM 784 C C . ASN A 1 100 ? -13.465 -12.256 5.391 1.00 93.19 100 ASN A C 1
ATOM 786 O O . ASN A 1 100 ? -13.706 -11.253 4.710 1.00 93.19 100 ASN A O 1
ATOM 790 N N . PRO A 1 101 ? -12.758 -13.295 4.909 1.00 89.75 101 PRO A N 1
ATOM 791 C CA . PRO A 1 101 ? -12.154 -13.280 3.581 1.00 89.75 101 PRO A CA 1
ATOM 792 C C . PRO A 1 101 ? -13.194 -13.291 2.454 1.00 89.75 101 PRO A C 1
ATOM 794 O O . PRO A 1 101 ? -12.910 -12.791 1.374 1.00 89.75 101 PRO A O 1
ATOM 797 N N . ALA A 1 102 ? -14.409 -13.801 2.694 1.00 89.81 102 ALA A N 1
ATOM 798 C CA . ALA A 1 102 ? -15.453 -13.857 1.669 1.00 89.81 102 ALA A CA 1
ATOM 799 C C . ALA A 1 102 ? -16.017 -12.470 1.321 1.00 89.81 102 ALA A C 1
ATOM 801 O O . ALA A 1 102 ? -16.390 -12.227 0.179 1.00 89.81 102 ALA A O 1
ATOM 802 N N . ALA A 1 103 ? -16.074 -11.565 2.302 1.00 87.56 103 ALA A N 1
ATOM 803 C CA . ALA A 1 103 ? -16.566 -10.197 2.123 1.00 87.56 103 ALA A CA 1
ATOM 804 C C . ALA A 1 103 ? -15.439 -9.153 2.037 1.00 87.56 103 ALA A C 1
ATOM 806 O O . ALA A 1 103 ? -15.722 -7.967 1.872 1.00 87.56 103 ALA A O 1
ATOM 807 N N . ASN A 1 104 ? -14.180 -9.583 2.169 1.00 91.06 104 ASN A N 1
ATOM 808 C CA . ASN A 1 104 ? -13.013 -8.717 2.336 1.00 91.06 104 ASN A CA 1
ATOM 809 C C . ASN A 1 104 ? -13.222 -7.683 3.461 1.00 91.06 104 ASN A C 1
ATOM 811 O O . ASN A 1 104 ? -13.157 -6.471 3.267 1.00 91.06 104 ASN A O 1
ATOM 815 N N . GLN A 1 105 ? -13.568 -8.185 4.648 1.00 93.12 105 GLN A N 1
ATOM 816 C CA . GLN A 1 105 ? -13.930 -7.366 5.804 1.00 93.12 105 GLN A CA 1
ATOM 817 C C . GLN A 1 105 ? -13.005 -7.644 6.989 1.00 93.12 105 GLN A C 1
ATOM 819 O O . GLN A 1 105 ? -12.653 -8.793 7.264 1.00 93.12 105 GLN A O 1
ATOM 824 N N . ILE A 1 106 ? -12.677 -6.592 7.733 1.00 94.12 106 ILE A N 1
ATOM 825 C CA . ILE A 1 106 ? -11.936 -6.629 8.990 1.00 94.12 106 ILE A CA 1
ATOM 826 C C . ILE A 1 106 ? -12.857 -6.184 10.123 1.00 94.12 106 ILE A C 1
ATOM 828 O O . ILE A 1 106 ? -13.569 -5.184 10.023 1.00 94.12 106 ILE A O 1
ATOM 832 N N . VAL A 1 107 ? -12.812 -6.929 11.222 1.00 94.44 107 VAL A N 1
ATOM 833 C CA . VAL A 1 107 ? -13.464 -6.599 12.486 1.00 94.44 107 VAL A CA 1
ATOM 834 C C . VAL A 1 107 ? -12.375 -6.403 13.532 1.00 94.44 107 VAL A C 1
ATOM 836 O O . VAL A 1 107 ? -11.783 -7.374 14.002 1.00 94.44 107 VAL A O 1
ATOM 839 N N . ALA A 1 108 ? -12.086 -5.152 13.874 1.00 94.44 108 ALA A N 1
ATOM 840 C CA . ALA A 1 108 ? -11.072 -4.797 14.861 1.00 94.44 108 ALA A CA 1
ATOM 841 C C . ALA A 1 108 ? -11.710 -4.576 16.240 1.00 94.44 108 ALA A C 1
ATOM 843 O O . ALA A 1 108 ? -12.761 -3.942 16.352 1.00 94.44 108 ALA A O 1
ATOM 844 N N . PHE A 1 109 ? -11.079 -5.110 17.285 1.00 94.50 109 PHE A N 1
ATOM 845 C CA . PHE A 1 109 ? -11.518 -4.966 18.671 1.00 94.50 109 PHE A CA 1
ATOM 846 C C . PHE A 1 109 ? -10.677 -3.899 19.374 1.00 94.50 109 PHE A C 1
ATOM 848 O O . PHE A 1 109 ? -9.535 -4.150 19.754 1.00 94.50 109 PHE A O 1
ATOM 855 N N . CYS A 1 110 ? -11.250 -2.715 19.555 1.00 92.75 110 CYS A N 1
ATOM 856 C CA . CYS A 1 110 ? -10.607 -1.579 20.205 1.00 92.75 110 CYS A CA 1
ATOM 857 C C . CYS A 1 110 ? -11.035 -1.485 21.675 1.00 92.75 110 CYS A C 1
ATOM 859 O O . CYS A 1 110 ? -12.176 -1.795 22.024 1.00 92.75 110 CYS A O 1
ATOM 861 N N . LYS A 1 111 ? -10.127 -1.035 22.543 1.00 92.69 111 LYS A N 1
ATOM 862 C CA . LYS A 1 111 ? -10.387 -0.842 23.976 1.00 92.69 111 LYS A CA 1
ATOM 863 C C . LYS A 1 111 ? -11.272 0.378 24.241 1.00 92.69 111 LYS A C 1
ATOM 865 O O . LYS A 1 111 ? -12.146 0.326 25.102 1.00 92.69 111 LYS A O 1
ATOM 870 N N . ASP A 1 112 ? -11.030 1.466 23.522 1.00 91.75 112 ASP A N 1
ATOM 871 C CA . ASP A 1 112 ? -11.728 2.741 23.648 1.00 91.75 112 ASP A CA 1
ATOM 872 C C . ASP A 1 112 ? -12.035 3.345 22.269 1.00 91.75 112 ASP A C 1
ATOM 874 O O . ASP A 1 112 ? -11.574 2.866 21.229 1.00 91.75 112 ASP A O 1
ATOM 878 N N . ASP A 1 113 ? -12.862 4.390 22.264 1.00 91.69 113 ASP A N 1
ATOM 879 C CA . ASP A 1 113 ? -13.245 5.089 21.034 1.00 91.69 113 ASP A CA 1
ATOM 880 C C . ASP A 1 113 ? -12.055 5.850 20.416 1.00 91.69 113 ASP A C 1
ATOM 882 O O . ASP A 1 113 ? -11.929 5.921 19.199 1.00 91.69 113 ASP A O 1
ATOM 886 N N . ALA A 1 114 ? -11.102 6.297 21.243 1.00 93.06 114 ALA A N 1
ATOM 887 C CA . ALA A 1 114 ? -9.873 6.934 20.775 1.00 93.06 114 ALA A CA 1
ATOM 888 C C . ALA A 1 114 ? -8.991 5.968 19.961 1.00 93.06 114 ALA A C 1
ATOM 890 O O . ALA A 1 114 ? -8.466 6.330 18.910 1.00 93.06 114 ALA A O 1
ATOM 891 N N . GLN A 1 115 ? -8.846 4.714 20.398 1.00 92.62 115 GLN A N 1
ATOM 892 C CA . GLN A 1 115 ? -8.152 3.689 19.622 1.00 92.62 115 GLN A CA 1
ATOM 893 C C . GLN A 1 115 ? -8.937 3.328 18.356 1.00 92.62 115 GLN A C 1
ATOM 895 O O . GLN A 1 115 ? -8.318 3.037 17.333 1.00 92.62 115 GLN A O 1
ATOM 900 N N . ALA A 1 116 ? -10.272 3.373 18.392 1.00 92.62 116 ALA A N 1
ATOM 901 C CA . ALA A 1 116 ? -11.097 3.175 17.203 1.00 92.62 116 ALA A CA 1
ATOM 902 C C . ALA A 1 116 ? -10.872 4.276 16.149 1.00 92.62 116 ALA A C 1
ATOM 904 O O . ALA A 1 116 ? -10.770 3.951 14.965 1.00 92.62 116 ALA A O 1
ATOM 905 N N . ASP A 1 117 ? -10.710 5.539 16.561 1.00 94.25 117 ASP A N 1
ATOM 906 C CA . ASP A 1 117 ? -10.344 6.648 15.667 1.00 94.25 117 ASP A CA 1
ATOM 907 C C . ASP A 1 117 ? -8.987 6.415 14.997 1.00 94.25 117 ASP A C 1
ATOM 909 O O . ASP A 1 117 ? -8.860 6.544 13.779 1.00 94.25 117 ASP A O 1
ATOM 913 N N . VAL A 1 118 ? -7.981 6.012 15.778 1.00 94.44 118 VAL A N 1
ATOM 914 C CA . VAL A 1 118 ? -6.633 5.730 15.260 1.00 94.44 118 VAL A CA 1
ATOM 915 C C . VAL A 1 118 ? -6.655 4.559 14.279 1.00 94.44 118 VAL A C 1
ATOM 917 O O . VAL A 1 118 ? -6.042 4.635 13.217 1.00 94.44 118 VAL A O 1
ATOM 920 N N . VAL A 1 119 ? -7.381 3.484 14.602 1.00 94.31 119 VAL A N 1
ATOM 921 C CA . VAL A 1 119 ? -7.537 2.323 13.712 1.00 94.31 119 VAL A CA 1
ATOM 922 C C . VAL A 1 119 ? -8.233 2.725 12.416 1.00 94.31 119 VAL A C 1
ATOM 924 O O . VAL A 1 119 ? -7.781 2.332 11.342 1.00 94.31 119 VAL A O 1
ATOM 927 N N . GLN A 1 120 ? -9.299 3.524 12.493 1.00 93.06 120 GLN A N 1
ATOM 928 C CA . GLN A 1 120 ? -9.989 4.018 11.306 1.00 93.06 120 GLN A CA 1
ATOM 929 C C . GLN A 1 120 ? -9.057 4.858 10.429 1.00 93.06 120 GLN A C 1
ATOM 931 O O . GLN A 1 120 ? -8.947 4.591 9.234 1.00 93.06 120 GLN A O 1
ATOM 936 N N . GLN A 1 121 ? -8.362 5.831 11.019 1.00 93.19 121 GLN A N 1
ATOM 937 C CA . GLN A 1 121 ? -7.451 6.703 10.284 1.00 93.19 121 GLN A CA 1
ATOM 938 C C . GLN A 1 121 ? -6.311 5.906 9.637 1.00 93.19 121 GLN A C 1
ATOM 940 O O . GLN A 1 121 ? -5.943 6.153 8.491 1.00 93.19 121 GLN A O 1
ATOM 945 N N . TYR A 1 122 ? -5.774 4.916 10.351 1.00 94.00 122 TYR A N 1
ATOM 946 C CA . TYR A 1 122 ? -4.734 4.037 9.830 1.00 94.00 122 TYR A CA 1
ATOM 947 C C . TYR A 1 122 ? -5.220 3.210 8.633 1.00 94.00 122 TYR A C 1
ATOM 949 O O . TYR A 1 122 ? -4.517 3.111 7.626 1.00 94.00 122 TYR A O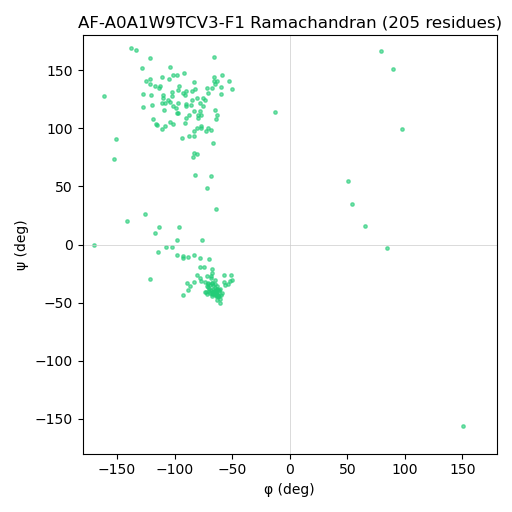 1
ATOM 957 N N . LEU A 1 123 ? -6.424 2.639 8.716 1.00 92.25 123 LEU A N 1
ATOM 958 C CA . LEU A 1 123 ? -7.010 1.854 7.629 1.00 92.25 123 LEU A CA 1
ATOM 959 C C . LEU A 1 123 ? -7.292 2.711 6.392 1.00 92.25 123 LEU A C 1
ATOM 961 O O . LEU A 1 123 ? -6.971 2.291 5.286 1.00 92.25 123 LEU A O 1
ATOM 965 N N . GLU A 1 124 ? -7.812 3.925 6.570 1.00 90.25 124 GLU A N 1
ATOM 966 C CA . GLU A 1 124 ? -8.047 4.869 5.469 1.00 90.25 124 GLU A CA 1
ATOM 967 C C . GLU A 1 124 ? -6.752 5.300 4.766 1.00 90.25 124 GLU A C 1
ATOM 969 O O . GLU A 1 124 ? -6.747 5.465 3.548 1.00 90.25 124 GLU A O 1
ATOM 974 N N . LEU A 1 125 ? -5.651 5.447 5.510 1.00 91.50 125 LEU A N 1
ATOM 975 C CA . LEU A 1 125 ? -4.342 5.798 4.952 1.00 91.50 125 LEU A CA 1
ATOM 976 C C . LEU A 1 125 ? -3.637 4.623 4.267 1.00 91.50 125 LEU A C 1
ATOM 978 O O . LEU A 1 125 ? -2.864 4.838 3.338 1.00 91.50 125 LEU A O 1
ATOM 982 N N . THR A 1 126 ? -3.861 3.400 4.745 1.00 91.38 126 THR A N 1
ATOM 983 C CA . THR A 1 126 ? -3.139 2.213 4.260 1.00 91.38 126 THR A CA 1
ATOM 984 C C . THR A 1 126 ? -3.851 1.558 3.078 1.00 91.38 126 THR A C 1
ATOM 986 O O . THR A 1 126 ? -3.198 1.039 2.175 1.00 91.38 126 THR A O 1
ATOM 989 N N . ASP A 1 127 ? -5.185 1.596 3.039 1.00 90.31 127 ASP A N 1
ATOM 990 C CA . ASP A 1 127 ? -5.988 0.939 2.005 1.00 90.31 127 ASP A CA 1
ATOM 991 C C . ASP A 1 127 ? -6.108 1.778 0.718 1.00 90.31 127 ASP A C 1
ATOM 993 O O . ASP A 1 127 ? -7.193 2.159 0.272 1.00 90.31 127 ASP A O 1
ATOM 997 N N . VAL A 1 128 ? -4.960 2.079 0.114 1.00 88.19 128 VAL A N 1
ATOM 998 C CA . VAL A 1 128 ? -4.836 2.852 -1.130 1.00 88.19 128 VAL A CA 1
ATOM 999 C C . VAL A 1 128 ? -4.823 1.918 -2.340 1.00 88.19 128 VAL A C 1
ATOM 1001 O O . VAL A 1 128 ? -4.315 0.799 -2.267 1.00 88.19 128 VAL A O 1
ATOM 1004 N N . SER A 1 129 ? -5.367 2.378 -3.471 1.00 85.75 129 SER A N 1
ATOM 1005 C CA . SER A 1 129 ? -5.331 1.617 -4.723 1.00 85.75 129 SER A CA 1
ATOM 1006 C C . SER A 1 129 ? -3.888 1.344 -5.150 1.00 85.75 129 SER A C 1
ATOM 1008 O O . SER A 1 129 ? -3.101 2.291 -5.241 1.00 85.75 129 SER A O 1
ATOM 1010 N N . PRO A 1 130 ? -3.527 0.089 -5.474 1.00 82.75 130 PRO A N 1
ATOM 1011 C CA . PRO A 1 130 ? -2.220 -0.200 -6.036 1.00 82.75 130 PRO A CA 1
ATOM 1012 C C . PRO A 1 130 ? -2.069 0.495 -7.392 1.00 82.75 130 PRO A C 1
ATOM 1014 O O . PRO A 1 130 ? -3.004 0.533 -8.199 1.00 82.75 130 PRO A O 1
ATOM 1017 N N . VAL A 1 131 ? -0.875 1.024 -7.654 1.00 81.31 131 VAL A N 1
ATOM 1018 C CA . VAL A 1 131 ? -0.516 1.553 -8.972 1.00 81.31 131 VAL A CA 1
ATOM 1019 C C . VAL A 1 131 ? -0.183 0.373 -9.877 1.00 81.31 131 VAL A C 1
ATOM 1021 O O . VAL A 1 131 ? 0.780 -0.352 -9.639 1.00 81.31 131 VAL A O 1
ATOM 1024 N N . GLN A 1 132 ? -0.995 0.166 -10.910 1.00 73.19 132 GLN A N 1
ATOM 1025 C CA . GLN A 1 132 ? -0.737 -0.849 -11.926 1.00 73.19 132 GLN A CA 1
ATOM 1026 C C . GLN A 1 132 ? 0.177 -0.252 -12.996 1.00 73.19 132 GLN A C 1
ATOM 1028 O O . GLN A 1 132 ? -0.180 0.736 -13.635 1.00 73.19 132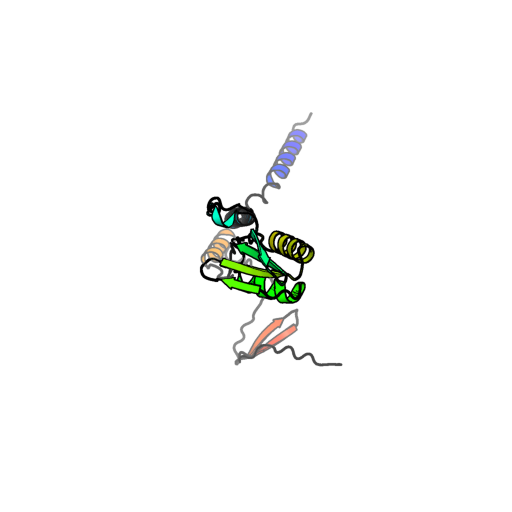 GLN A O 1
ATOM 1033 N N . VAL A 1 133 ? 1.352 -0.849 -13.186 1.00 78.75 133 VAL A N 1
ATOM 1034 C CA . VAL A 1 133 ? 2.316 -0.431 -14.210 1.00 78.75 133 VAL A CA 1
ATOM 1035 C C . VAL A 1 133 ? 2.376 -1.518 -15.273 1.00 78.75 133 VAL A C 1
ATOM 1037 O O . VAL A 1 133 ? 2.690 -2.665 -14.957 1.00 78.75 133 VAL A O 1
ATOM 1040 N N . ASN A 1 134 ? 2.077 -1.165 -16.525 1.00 76.56 134 ASN A N 1
ATOM 1041 C CA . ASN A 1 134 ? 2.397 -2.028 -17.657 1.00 76.56 134 ASN A CA 1
ATOM 1042 C C . ASN A 1 134 ? 3.843 -1.751 -18.085 1.00 76.56 134 ASN A C 1
ATOM 1044 O O . ASN A 1 134 ? 4.188 -0.598 -18.339 1.00 76.56 134 ASN A O 1
ATOM 1048 N N . ILE A 1 135 ? 4.684 -2.785 -18.124 1.00 80.06 135 ILE A N 1
ATOM 1049 C CA . ILE A 1 135 ? 6.099 -2.662 -18.490 1.00 80.06 135 ILE A CA 1
ATOM 1050 C C . ILE A 1 135 ? 6.282 -3.283 -19.870 1.00 80.06 135 ILE A C 1
ATOM 1052 O O . ILE A 1 135 ? 6.373 -4.503 -19.999 1.00 80.06 135 ILE A O 1
ATOM 1056 N N . ASP A 1 136 ? 6.373 -2.432 -20.887 1.00 74.50 136 ASP A N 1
ATOM 1057 C CA . ASP A 1 136 ? 6.662 -2.846 -22.255 1.00 74.50 136 ASP A CA 1
ATOM 1058 C C . ASP A 1 136 ? 8.185 -2.810 -22.466 1.00 74.50 136 ASP A C 1
ATOM 1060 O O . ASP A 1 136 ? 8.795 -1.745 -22.561 1.00 74.50 136 ASP A O 1
ATOM 1064 N N . CYS A 1 137 ? 8.832 -3.980 -22.478 1.00 75.38 137 CYS A N 1
ATOM 1065 C CA . CYS A 1 137 ? 10.270 -4.092 -22.715 1.00 75.38 137 CYS A CA 1
ATOM 1066 C C . CYS A 1 137 ? 10.569 -4.556 -24.149 1.00 75.38 137 CYS A C 1
ATOM 1068 O O . CYS A 1 137 ? 10.027 -5.552 -24.626 1.00 75.38 137 CYS A O 1
ATOM 1070 N N . LEU A 1 138 ? 11.474 -3.848 -24.832 1.00 79.19 138 LEU A N 1
ATOM 1071 C CA . LEU A 1 138 ? 12.020 -4.267 -26.122 1.00 79.19 138 LEU A CA 1
ATOM 1072 C C . LEU A 1 138 ? 13.380 -4.934 -25.905 1.00 79.19 138 LEU A C 1
ATOM 1074 O O . LEU A 1 138 ? 14.327 -4.296 -25.444 1.00 79.19 138 LEU A O 1
ATOM 1078 N N . ILE A 1 139 ? 13.485 -6.213 -26.258 1.00 79.88 139 ILE A N 1
ATOM 1079 C CA . ILE A 1 139 ? 14.750 -6.955 -26.237 1.00 79.88 139 ILE A CA 1
ATOM 1080 C C . ILE A 1 139 ? 15.311 -6.949 -27.659 1.00 79.88 139 ILE A C 1
ATOM 1082 O O . ILE A 1 139 ? 14.722 -7.549 -28.556 1.00 79.88 139 ILE A O 1
ATOM 1086 N N . ILE A 1 140 ? 16.441 -6.266 -27.870 1.00 75.19 140 ILE A N 1
ATOM 1087 C CA . ILE A 1 140 ? 17.145 -6.256 -29.157 1.00 75.19 140 ILE A CA 1
ATOM 1088 C C . ILE A 1 140 ? 18.439 -7.046 -29.013 1.00 75.19 140 ILE A C 1
ATOM 1090 O O . ILE A 1 140 ? 19.357 -6.635 -28.306 1.00 75.19 140 ILE A O 1
ATOM 1094 N N . GLU A 1 141 ? 18.529 -8.151 -29.739 1.00 75.88 141 GLU A N 1
ATOM 1095 C CA . GLU A 1 141 ? 19.767 -8.896 -29.915 1.00 75.88 141 GLU A CA 1
ATOM 1096 C C . GLU A 1 141 ? 20.267 -8.694 -31.349 1.00 75.88 141 GLU A C 1
ATOM 1098 O O . GLU A 1 141 ? 19.559 -8.978 -32.315 1.00 75.88 141 GLU A O 1
ATOM 1103 N N . ARG A 1 142 ? 21.487 -8.164 -31.503 1.00 66.06 142 ARG A N 1
ATOM 1104 C CA . ARG A 1 142 ? 22.128 -7.970 -32.809 1.00 66.06 142 ARG A CA 1
ATOM 1105 C C . ARG A 1 142 ? 23.374 -8.841 -32.902 1.00 66.06 142 ARG A C 1
ATOM 1107 O O . ARG A 1 142 ? 24.428 -8.469 -32.391 1.00 66.06 142 ARG A O 1
ATOM 1114 N N . PHE A 1 143 ? 23.273 -9.951 -33.625 1.00 63.16 143 PHE A N 1
ATOM 1115 C CA . PHE A 1 143 ? 24.442 -10.699 -34.077 1.00 63.16 143 PHE A CA 1
ATOM 1116 C C . PHE A 1 143 ? 25.031 -10.005 -35.305 1.00 63.16 143 PHE A C 1
ATOM 1118 O O . PHE A 1 143 ? 24.428 -9.980 -36.375 1.00 63.16 143 PHE A O 1
ATOM 1125 N N . GLY A 1 144 ? 26.194 -9.379 -35.137 1.00 61.53 144 GLY A N 1
ATOM 1126 C CA . GLY A 1 144 ? 27.000 -8.922 -36.261 1.00 61.53 144 GLY A CA 1
ATOM 1127 C C . GLY A 1 144 ? 27.915 -10.050 -36.707 1.00 61.53 144 GLY A C 1
ATOM 1128 O O . GLY A 1 144 ? 28.998 -10.182 -36.149 1.00 61.53 144 GLY A O 1
ATOM 1129 N N . ASP A 1 145 ? 27.489 -10.848 -37.684 1.00 58.00 145 ASP A N 1
ATOM 1130 C CA . ASP A 1 145 ? 28.425 -11.683 -38.433 1.00 58.00 145 ASP A CA 1
ATOM 1131 C C . ASP A 1 145 ? 28.920 -10.873 -39.637 1.00 58.00 145 ASP A C 1
ATOM 1133 O O . ASP A 1 145 ? 28.120 -10.405 -40.453 1.00 58.00 145 ASP A O 1
ATOM 1137 N N . ILE A 1 146 ? 30.229 -10.626 -39.711 1.00 58.06 146 ILE A N 1
ATOM 1138 C CA . ILE A 1 146 ? 30.848 -9.923 -40.839 1.00 58.06 146 ILE A CA 1
ATOM 1139 C C . ILE A 1 146 ? 31.015 -10.954 -41.953 1.00 58.06 146 ILE A C 1
ATOM 1141 O O . ILE A 1 146 ? 32.101 -11.476 -42.195 1.00 58.06 146 ILE A O 1
ATOM 1145 N N . THR A 1 147 ? 29.927 -11.258 -42.648 1.00 54.84 147 THR A N 1
ATOM 1146 C CA . THR A 1 147 ? 30.022 -11.877 -43.966 1.00 54.84 147 THR A CA 1
ATOM 1147 C C . THR A 1 147 ? 30.308 -10.752 -44.954 1.00 54.84 147 THR A C 1
ATOM 1149 O O . THR A 1 147 ? 29.442 -9.953 -45.293 1.00 54.84 147 THR A O 1
ATOM 1152 N N . MET A 1 148 ? 31.575 -10.602 -45.354 1.00 54.09 148 MET A N 1
ATOM 1153 C CA . MET A 1 148 ? 31.883 -9.794 -46.534 1.00 54.09 148 MET A CA 1
ATOM 1154 C C . MET A 1 148 ? 31.237 -10.483 -47.737 1.00 54.09 148 MET A C 1
ATOM 1156 O O . MET A 1 148 ? 31.695 -11.545 -48.161 1.00 54.09 148 MET A O 1
ATOM 1160 N N . ASP A 1 149 ? 30.173 -9.891 -48.273 1.00 50.53 149 ASP A N 1
ATOM 1161 C CA . ASP A 1 149 ? 29.541 -10.372 -49.495 1.00 50.53 149 ASP A CA 1
ATOM 1162 C C . ASP A 1 149 ? 30.514 -10.214 -50.667 1.00 50.53 149 ASP A C 1
ATOM 1164 O O . ASP A 1 149 ? 30.902 -9.105 -51.048 1.00 50.53 149 ASP A O 1
ATOM 1168 N N . TRP A 1 150 ? 30.904 -11.350 -51.244 1.00 55.06 150 TRP A N 1
ATOM 1169 C CA . TRP A 1 150 ? 31.795 -11.477 -52.400 1.00 55.06 150 TRP A CA 1
ATOM 1170 C C . TRP A 1 150 ? 31.383 -10.584 -53.587 1.00 55.06 150 TRP A C 1
ATOM 1172 O O . TRP A 1 150 ? 32.248 -10.099 -54.315 1.00 55.06 150 TRP A O 1
ATOM 1182 N N . GLU A 1 151 ? 30.085 -10.305 -53.752 1.00 50.34 151 GLU A N 1
ATOM 1183 C CA . GLU A 1 151 ? 29.561 -9.386 -54.774 1.00 50.34 151 GLU A CA 1
ATOM 1184 C C . GLU A 1 151 ? 30.108 -7.962 -54.619 1.00 50.34 151 GLU A C 1
ATOM 1186 O O . GLU A 1 151 ? 30.455 -7.315 -55.610 1.00 50.34 151 GLU A O 1
ATOM 1191 N N . THR A 1 152 ? 30.266 -7.487 -53.381 1.00 51.62 152 THR A N 1
ATOM 1192 C CA . THR A 1 152 ? 30.777 -6.137 -53.109 1.00 51.62 152 THR A CA 1
ATOM 1193 C C . THR A 1 152 ? 32.267 -6.048 -53.438 1.00 51.62 152 THR A C 1
ATOM 1195 O O . THR A 1 152 ? 32.722 -5.049 -53.994 1.00 51.62 152 THR A O 1
ATOM 1198 N N . SER A 1 153 ? 33.031 -7.114 -53.178 1.00 54.03 153 SER A N 1
ATOM 1199 C CA . SER A 1 153 ? 34.451 -7.187 -53.544 1.00 54.03 153 SER A CA 1
ATOM 1200 C C . SER A 1 153 ? 34.658 -7.175 -55.064 1.00 54.03 153 SER A C 1
ATOM 1202 O O . SER A 1 153 ? 35.521 -6.447 -55.554 1.00 54.03 153 SER A O 1
ATOM 1204 N N . VAL A 1 154 ? 33.838 -7.916 -55.819 1.00 55.91 154 VAL A N 1
ATOM 1205 C CA . VAL A 1 154 ? 33.922 -7.975 -57.291 1.00 55.91 154 VAL A CA 1
ATOM 1206 C C . VAL A 1 154 ? 33.508 -6.644 -57.927 1.00 55.91 154 VAL A C 1
ATOM 1208 O O . VAL A 1 154 ? 34.134 -6.180 -58.881 1.00 55.91 154 VAL A O 1
ATOM 1211 N N . MET A 1 155 ? 32.483 -5.979 -57.389 1.00 51.62 155 MET A N 1
ATOM 1212 C CA . MET A 1 155 ? 32.020 -4.689 -57.910 1.00 51.62 155 MET A CA 1
ATOM 1213 C C . MET A 1 155 ? 33.030 -3.556 -57.654 1.00 51.62 155 MET A C 1
ATOM 1215 O O . MET A 1 155 ? 33.209 -2.694 -58.515 1.00 51.62 155 MET A O 1
ATOM 1219 N N . VAL A 1 156 ? 33.746 -3.586 -56.523 1.00 56.66 156 VAL A N 1
ATOM 1220 C CA . VAL A 1 156 ? 34.845 -2.647 -56.230 1.00 56.66 156 VAL A CA 1
ATOM 1221 C C . VAL A 1 156 ? 36.062 -2.908 -57.126 1.00 56.66 156 VAL A C 1
ATOM 1223 O O . VAL A 1 156 ? 36.633 -1.947 -57.640 1.00 56.66 156 VAL A O 1
ATOM 1226 N N . GLN A 1 157 ? 36.412 -4.172 -57.400 1.00 50.56 157 GLN A N 1
ATOM 1227 C CA . GLN A 1 157 ? 37.454 -4.517 -58.384 1.00 50.56 157 GLN A CA 1
ATOM 1228 C C . GLN A 1 157 ? 37.119 -3.999 -59.789 1.00 50.56 157 GLN A C 1
ATOM 1230 O O . GLN A 1 157 ? 37.974 -3.413 -60.449 1.00 50.56 157 GLN A O 1
ATOM 1235 N N . ASN A 1 158 ? 35.868 -4.145 -60.230 1.00 57.56 158 ASN A N 1
ATOM 1236 C CA . ASN A 1 158 ? 35.444 -3.668 -61.549 1.00 57.56 158 ASN A CA 1
ATOM 1237 C C . ASN A 1 158 ? 35.428 -2.133 -61.667 1.00 57.56 158 ASN A C 1
ATOM 1239 O O . ASN A 1 158 ? 35.596 -1.609 -62.767 1.00 57.56 158 ASN A O 1
ATOM 1243 N N . LEU A 1 159 ? 35.231 -1.404 -60.562 1.00 58.47 159 LEU A N 1
ATOM 1244 C CA . LEU A 1 159 ? 35.210 0.063 -60.554 1.00 58.47 159 LEU A CA 1
ATOM 1245 C C . LEU A 1 159 ? 36.610 0.685 -60.406 1.00 58.47 159 LEU A C 1
ATOM 1247 O O . LEU A 1 159 ? 36.866 1.743 -60.977 1.00 58.47 159 LEU A O 1
ATOM 1251 N N . LEU A 1 160 ? 37.503 0.057 -59.633 1.00 61.16 160 LEU A N 1
ATOM 1252 C CA . LEU A 1 160 ? 38.817 0.609 -59.266 1.00 61.16 160 LEU A CA 1
ATOM 1253 C C . LEU A 1 160 ? 40.008 -0.063 -59.973 1.00 61.16 160 LEU A C 1
ATOM 1255 O O . LEU A 1 160 ? 41.142 0.383 -59.806 1.00 61.16 160 LEU A O 1
ATOM 1259 N N . GLY A 1 161 ? 39.752 -1.087 -60.790 1.00 50.53 161 GLY A N 1
ATOM 1260 C CA . GLY A 1 161 ? 40.771 -1.872 -61.481 1.00 50.53 161 GLY A CA 1
ATOM 1261 C C . GLY A 1 161 ? 41.242 -3.078 -60.664 1.00 50.53 161 GLY A C 1
ATOM 1262 O O . GLY 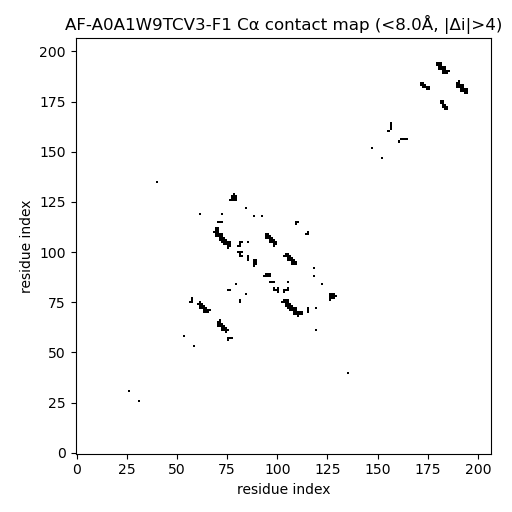A 1 161 ? 41.221 -3.071 -59.429 1.00 50.53 161 GLY A O 1
ATOM 1263 N N . GLU A 1 162 ? 41.671 -4.124 -61.375 1.00 56.94 162 GLU A N 1
ATOM 1264 C CA . GLU A 1 162 ? 42.156 -5.410 -60.849 1.00 56.94 162 GLU A CA 1
ATOM 1265 C C . GLU A 1 162 ? 43.501 -5.279 -60.104 1.00 56.94 162 GLU A C 1
ATOM 1267 O O . GLU A 1 162 ? 44.478 -5.886 -60.504 1.00 56.94 162 GLU A O 1
ATOM 1272 N N . GLU A 1 163 ? 43.589 -4.464 -59.049 1.00 51.16 163 GLU A N 1
ATOM 1273 C CA . GLU A 1 163 ? 44.730 -4.461 -58.107 1.00 51.16 163 GLU A CA 1
ATOM 1274 C C . GLU A 1 163 ? 44.506 -3.615 -56.834 1.00 51.16 163 GLU A C 1
ATOM 1276 O O . GLU A 1 163 ? 45.367 -3.591 -55.954 1.00 51.16 163 GLU A O 1
ATOM 1281 N N . ILE A 1 164 ? 43.350 -2.952 -56.665 1.00 50.81 164 ILE A N 1
ATOM 1282 C CA . ILE A 1 164 ? 43.063 -2.178 -55.444 1.00 50.81 164 ILE A CA 1
ATOM 1283 C C . ILE A 1 164 ? 42.304 -3.042 -54.431 1.00 50.81 164 ILE A C 1
ATOM 1285 O O . ILE A 1 164 ? 41.075 -3.091 -54.406 1.00 50.81 164 ILE A O 1
ATOM 1289 N N . THR A 1 165 ? 43.041 -3.716 -53.548 1.00 49.84 165 THR A N 1
ATOM 1290 C CA . THR A 1 165 ? 42.478 -4.274 -52.313 1.00 49.84 165 THR A CA 1
ATOM 1291 C C . THR A 1 165 ? 42.275 -3.154 -51.299 1.00 49.84 165 THR A C 1
ATOM 1293 O O . THR A 1 165 ? 43.226 -2.713 -50.653 1.00 49.84 165 THR A O 1
ATOM 1296 N N . LEU A 1 166 ? 41.035 -2.695 -51.132 1.00 49.25 166 LEU A N 1
ATOM 1297 C CA . LEU A 1 166 ? 40.660 -1.809 -50.029 1.00 49.25 166 LEU A CA 1
ATOM 1298 C C . LEU A 1 166 ? 40.371 -2.670 -48.788 1.00 49.25 166 LEU A C 1
ATOM 1300 O O . LEU A 1 166 ? 39.228 -2.957 -48.448 1.00 49.25 166 LEU A O 1
ATOM 1304 N N . GLY A 1 167 ? 41.449 -3.155 -48.173 1.00 43.62 167 GLY A N 1
ATOM 1305 C CA . GLY A 1 167 ? 41.455 -3.846 -46.886 1.00 43.62 167 GLY A CA 1
ATOM 1306 C C . GLY A 1 167 ? 42.417 -3.135 -45.938 1.00 43.62 167 GLY A C 1
ATOM 1307 O O . GLY A 1 167 ? 43.465 -2.655 -46.369 1.00 43.62 167 GLY A O 1
ATOM 1308 N N . GLU A 1 168 ? 42.049 -3.021 -44.662 1.00 35.31 168 GLU A N 1
ATOM 1309 C CA . GLU A 1 168 ? 42.903 -2.433 -43.627 1.00 35.31 168 GLU A CA 1
ATOM 1310 C C . GLU A 1 168 ? 44.312 -3.046 -43.634 1.00 35.31 168 GLU A C 1
ATOM 1312 O O . GLU A 1 168 ? 44.500 -4.263 -43.661 1.00 35.31 168 GLU A O 1
ATOM 1317 N N . GLN A 1 169 ? 45.314 -2.173 -43.555 1.00 39.06 169 GLN A N 1
ATOM 1318 C CA . GLN A 1 169 ? 46.742 -2.476 -43.513 1.00 39.06 169 GLN A CA 1
ATOM 1319 C C . GLN A 1 169 ? 47.171 -3.092 -42.163 1.00 39.06 169 GLN A C 1
ATOM 1321 O O . GLN A 1 169 ? 48.120 -2.617 -41.547 1.00 39.06 169 GLN A O 1
ATOM 1326 N N . LEU A 1 170 ? 46.473 -4.110 -41.647 1.00 39.84 170 LEU A N 1
ATOM 1327 C CA . LEU A 1 170 ? 46.805 -4.722 -40.348 1.00 39.84 170 LEU A CA 1
ATOM 1328 C C . LEU A 1 170 ? 46.660 -6.249 -40.266 1.00 39.84 170 LEU A C 1
ATOM 1330 O O . LEU A 1 170 ? 46.633 -6.794 -39.165 1.00 39.84 170 LEU A O 1
ATOM 1334 N N . ALA A 1 171 ? 46.651 -6.976 -41.385 1.00 38.16 171 ALA A N 1
ATOM 1335 C CA . ALA A 1 171 ? 46.699 -8.439 -41.316 1.00 38.16 171 ALA A CA 1
ATOM 1336 C C . ALA A 1 171 ? 47.327 -9.097 -42.554 1.00 38.16 171 ALA A C 1
ATOM 1338 O O . ALA A 1 171 ? 46.649 -9.728 -43.361 1.00 38.16 171 ALA A O 1
ATOM 1339 N N . THR A 1 172 ? 48.651 -9.004 -42.692 1.00 40.56 172 THR A N 1
ATOM 1340 C CA . THR A 1 172 ? 49.393 -9.857 -43.631 1.00 40.56 172 THR A CA 1
ATOM 1341 C C . THR A 1 172 ? 49.671 -11.204 -42.959 1.00 40.56 172 THR A C 1
ATOM 1343 O O . THR A 1 172 ? 50.652 -11.355 -42.232 1.00 40.56 172 THR A O 1
ATOM 1346 N N . PHE A 1 173 ? 48.801 -12.194 -43.167 1.00 47.09 173 PHE A N 1
ATOM 1347 C CA . PHE A 1 173 ? 49.077 -13.576 -42.769 1.00 47.09 173 PHE A CA 1
ATOM 1348 C C . PHE A 1 173 ? 49.919 -14.263 -43.851 1.00 47.09 173 PHE A C 1
ATOM 1350 O O . PHE A 1 173 ? 49.455 -14.468 -44.971 1.00 47.09 173 PHE A O 1
ATOM 1357 N N . PHE A 1 174 ? 51.155 -14.643 -43.520 1.00 46.12 174 PHE A N 1
ATOM 1358 C CA . PHE A 1 174 ? 51.977 -15.492 -44.380 1.00 46.12 174 PHE A CA 1
ATOM 1359 C C . PHE A 1 174 ? 51.685 -16.961 -44.066 1.00 46.12 174 PHE A C 1
ATOM 1361 O O . PHE A 1 174 ? 52.030 -17.465 -43.001 1.00 46.12 174 PHE A O 1
ATOM 1368 N N . ASN A 1 175 ? 51.058 -17.665 -45.006 1.00 41.38 175 ASN A N 1
ATOM 1369 C CA . ASN A 1 175 ? 50.879 -19.110 -44.917 1.00 41.38 175 ASN A CA 1
ATOM 1370 C C . ASN A 1 175 ? 52.151 -19.806 -45.427 1.00 41.38 175 ASN A C 1
ATOM 1372 O O . ASN A 1 175 ? 52.336 -19.959 -46.632 1.00 41.38 175 ASN A O 1
ATOM 1376 N N . SER A 1 176 ? 53.039 -20.208 -44.516 1.00 40.78 176 SER A N 1
ATOM 1377 C CA . SER A 1 176 ? 54.100 -21.169 -44.823 1.00 40.78 176 SER A CA 1
ATOM 1378 C C . SER A 1 176 ? 53.704 -22.517 -44.232 1.00 40.78 176 SER A C 1
ATOM 1380 O O . SER A 1 176 ? 53.736 -22.706 -43.017 1.00 40.78 176 SER A O 1
ATOM 1382 N N . LYS A 1 177 ? 53.285 -23.459 -45.084 1.00 44.16 177 LYS A N 1
ATOM 1383 C CA . LYS A 1 177 ? 52.980 -24.830 -44.661 1.00 44.16 177 LYS A CA 1
ATOM 1384 C C . LYS A 1 177 ? 54.272 -25.569 -44.313 1.00 44.16 177 LYS A C 1
ATOM 1386 O O . LYS A 1 177 ? 54.940 -26.101 -45.195 1.00 44.16 177 LYS A O 1
ATOM 1391 N N . SER A 1 178 ? 54.564 -25.670 -43.020 1.00 41.00 178 SER A N 1
ATOM 1392 C CA . SER A 1 178 ? 55.419 -26.720 -42.463 1.00 41.00 178 SER A CA 1
ATOM 1393 C C . SER A 1 178 ? 55.009 -27.011 -41.016 1.00 41.00 178 SER A C 1
ATOM 1395 O O . SER A 1 178 ? 55.523 -26.394 -40.087 1.00 41.00 178 SER A O 1
ATOM 1397 N N . GLY A 1 179 ? 54.097 -27.972 -40.831 1.00 50.81 179 GLY A N 1
ATOM 1398 C CA . GLY A 1 179 ? 53.584 -28.389 -39.515 1.00 50.81 179 GLY A CA 1
ATOM 1399 C C . GLY A 1 179 ? 52.517 -27.448 -38.943 1.00 50.81 179 GLY A C 1
ATOM 1400 O O . GLY A 1 179 ? 52.340 -26.354 -39.465 1.00 50.81 179 GLY A O 1
ATOM 1401 N N . ASP A 1 180 ? 51.797 -27.885 -37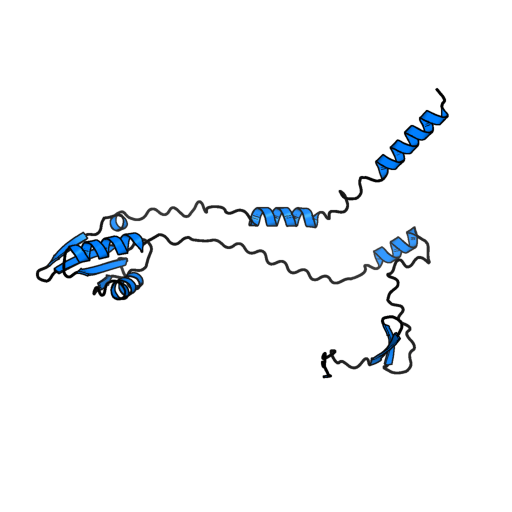.900 1.00 54.47 180 ASP A N 1
ATOM 1402 C CA . ASP A 1 180 ? 50.633 -27.238 -37.236 1.00 54.47 180 ASP A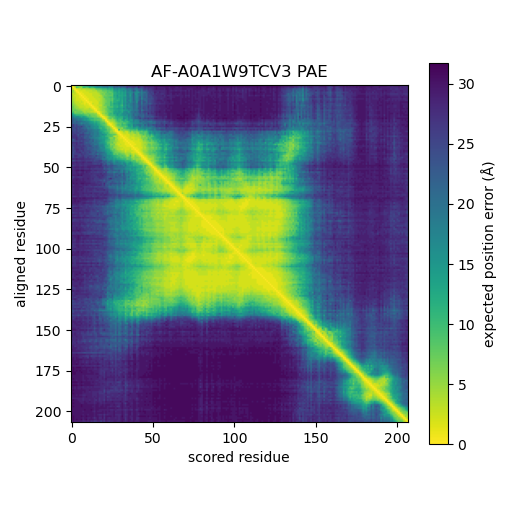 CA 1
ATOM 1403 C C . ASP A 1 180 ? 50.925 -25.887 -36.536 1.00 54.47 180 ASP A C 1
ATOM 1405 O O . ASP A 1 180 ? 50.319 -25.515 -35.528 1.00 54.47 180 ASP A O 1
ATOM 1409 N N . VAL A 1 181 ? 51.882 -25.141 -37.072 1.00 54.66 181 VAL A N 1
ATOM 1410 C CA . VAL A 1 181 ? 52.466 -23.936 -36.513 1.00 54.66 181 VAL A CA 1
ATOM 1411 C C . VAL A 1 181 ? 52.193 -22.793 -37.486 1.00 54.66 181 VAL A C 1
ATOM 1413 O O . VAL A 1 181 ? 52.770 -22.725 -38.570 1.00 54.66 181 VAL A O 1
ATOM 1416 N N . VAL A 1 182 ? 51.288 -21.894 -37.107 1.00 56.12 182 VAL A N 1
ATOM 1417 C CA . VAL A 1 182 ? 50.955 -20.696 -37.881 1.00 56.12 182 VAL A CA 1
ATOM 1418 C C . VAL A 1 182 ? 51.743 -19.526 -37.309 1.00 56.12 182 VAL A C 1
ATOM 1420 O O . VAL A 1 182 ? 51.502 -19.102 -36.185 1.00 56.12 182 VAL A O 1
ATOM 1423 N N . SER A 1 183 ? 52.681 -18.983 -38.076 1.00 51.31 183 SER A N 1
ATOM 1424 C CA . SER A 1 183 ? 53.425 -17.781 -37.684 1.00 51.31 183 SER A CA 1
ATOM 1425 C C . SER A 1 183 ? 52.730 -16.530 -38.225 1.00 51.31 183 SER A C 1
ATOM 1427 O O . SER A 1 183 ? 52.411 -16.458 -39.410 1.00 51.31 183 SER A O 1
ATOM 1429 N N . GLY A 1 184 ? 52.508 -15.532 -37.371 1.00 57.88 184 GLY A N 1
ATOM 1430 C CA . GLY A 1 184 ? 51.949 -14.227 -37.732 1.00 57.88 184 GLY A CA 1
ATOM 1431 C C . GLY A 1 184 ? 52.747 -13.080 -37.117 1.00 57.88 184 GLY A C 1
ATOM 1432 O O . GLY A 1 184 ? 53.581 -13.293 -36.244 1.00 57.88 184 GLY A O 1
ATOM 1433 N N . ILE A 1 185 ? 52.507 -11.850 -37.5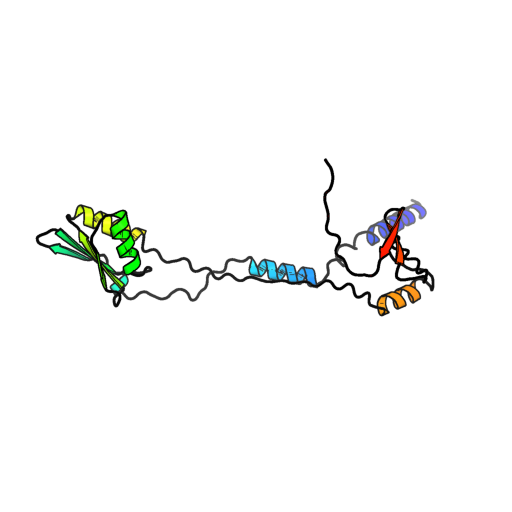69 1.00 52.25 185 ILE A N 1
ATOM 1434 C CA . ILE A 1 185 ? 53.101 -10.651 -36.965 1.00 52.25 185 ILE A CA 1
ATOM 1435 C C . ILE A 1 185 ? 52.018 -9.936 -36.158 1.00 52.25 185 ILE A C 1
ATOM 1437 O O . ILE A 1 185 ? 50.969 -9.597 -36.702 1.00 52.25 185 ILE A O 1
ATOM 1441 N N . LYS A 1 186 ? 52.273 -9.690 -34.870 1.00 51.28 186 LYS A N 1
ATOM 1442 C CA . LYS A 1 186 ? 51.417 -8.871 -34.002 1.00 51.28 186 LYS A CA 1
ATOM 1443 C C . LYS A 1 186 ? 52.246 -7.690 -33.509 1.00 51.28 186 LYS A C 1
ATOM 1445 O O . LYS A 1 186 ? 53.274 -7.888 -32.877 1.00 51.28 186 LYS A O 1
ATOM 1450 N N . ASN A 1 187 ? 51.817 -6.466 -33.817 1.00 46.16 187 ASN A N 1
ATOM 1451 C CA . ASN A 1 187 ? 52.508 -5.228 -33.423 1.00 46.16 187 ASN A CA 1
ATOM 1452 C C . ASN A 1 187 ? 53.996 -5.160 -33.832 1.00 46.16 187 ASN A C 1
ATOM 1454 O O . ASN A 1 187 ? 54.814 -4.602 -33.110 1.00 46.16 187 ASN A O 1
ATOM 1458 N N . GLY A 1 188 ? 54.355 -5.725 -34.988 1.00 51.53 188 GLY A N 1
ATOM 1459 C CA . GLY A 1 188 ? 55.735 -5.719 -35.490 1.00 51.53 188 GLY A CA 1
ATOM 1460 C C . GLY A 1 188 ? 56.634 -6.837 -34.950 1.00 51.53 188 GLY A C 1
ATOM 1461 O O . GLY A 1 188 ? 57.758 -6.972 -35.424 1.00 51.53 188 GLY A O 1
ATOM 1462 N N . GLU A 1 189 ? 56.144 -7.678 -34.036 1.00 47.12 189 GLU A N 1
ATOM 1463 C CA . GLU A 1 189 ? 56.863 -8.852 -33.532 1.00 47.12 189 GLU A CA 1
ATOM 1464 C C . GLU A 1 189 ? 56.300 -10.152 -34.123 1.00 47.12 189 GLU A C 1
ATOM 1466 O O . GLU A 1 189 ? 55.089 -10.299 -34.315 1.00 47.12 189 GLU A O 1
ATOM 1471 N N . SER A 1 190 ? 57.182 -11.112 -34.423 1.00 56.69 190 SER A N 1
ATOM 1472 C CA . SER A 1 190 ? 56.789 -12.435 -34.915 1.00 56.69 190 SER A CA 1
ATOM 1473 C C . SER A 1 190 ? 56.242 -13.294 -33.775 1.00 56.69 190 SER A C 1
ATOM 1475 O O . SER A 1 190 ? 56.971 -13.615 -32.837 1.00 56.69 190 SER A O 1
ATOM 1477 N N . VAL A 1 191 ? 54.983 -13.710 -33.884 1.00 59.56 191 VAL A N 1
ATOM 1478 C CA . VAL A 1 191 ? 54.284 -14.561 -32.919 1.00 59.56 191 VAL A CA 1
ATOM 1479 C C . VAL A 1 191 ? 53.906 -15.877 -33.587 1.00 59.56 191 VAL A C 1
ATOM 1481 O O . VAL A 1 191 ? 53.426 -15.904 -34.718 1.00 59.56 191 VAL A O 1
ATOM 1484 N N . ILE A 1 192 ? 54.123 -16.978 -32.876 1.00 58.19 192 ILE A N 1
ATOM 1485 C CA . ILE A 1 192 ? 53.794 -18.324 -33.333 1.00 58.19 192 ILE A CA 1
ATOM 1486 C C . ILE A 1 192 ? 52.507 -18.787 -32.642 1.00 58.19 192 ILE A C 1
ATOM 1488 O O . ILE A 1 192 ? 52.419 -18.764 -31.416 1.00 58.19 192 ILE A O 1
ATOM 1492 N N . PHE A 1 193 ? 51.530 -19.240 -33.423 1.00 54.28 193 PHE A N 1
ATOM 1493 C CA . PHE A 1 193 ? 50.266 -19.807 -32.961 1.00 54.28 193 PHE A CA 1
ATOM 1494 C C . PHE A 1 193 ? 50.240 -21.315 -33.253 1.00 54.28 193 PHE A C 1
ATOM 1496 O O . PHE A 1 193 ? 50.442 -21.734 -34.393 1.00 54.28 193 PHE A O 1
ATOM 1503 N N . SER A 1 194 ? 49.984 -22.138 -32.232 1.00 48.06 194 SER A N 1
ATOM 1504 C CA . SER A 1 194 ? 49.717 -23.573 -32.406 1.00 48.06 194 SER A CA 1
ATOM 1505 C C . SER A 1 194 ? 48.217 -23.793 -32.600 1.00 48.06 194 SER A C 1
ATOM 1507 O O . SER A 1 194 ? 47.414 -23.263 -31.833 1.00 48.06 194 SER A O 1
ATOM 1509 N N . ALA A 1 195 ? 47.826 -24.569 -33.613 1.00 51.88 195 ALA A N 1
ATOM 1510 C CA . ALA A 1 195 ? 46.421 -24.787 -33.979 1.00 51.88 195 ALA A CA 1
ATOM 1511 C C . ALA A 1 195 ? 45.646 -25.747 -33.045 1.00 51.88 195 ALA A C 1
ATOM 1513 O O . ALA A 1 195 ? 44.473 -26.043 -33.285 1.00 51.88 195 ALA A O 1
ATOM 1514 N N . THR A 1 196 ? 46.251 -26.228 -31.958 1.00 45.50 196 THR A N 1
ATOM 1515 C CA . THR A 1 196 ? 45.551 -27.008 -30.929 1.00 45.50 196 THR A CA 1
ATOM 1516 C C . THR A 1 196 ? 44.997 -26.090 -29.847 1.00 45.50 196 THR A C 1
ATOM 1518 O O . THR A 1 196 ? 45.760 -25.524 -29.071 1.00 45.50 196 THR A O 1
ATOM 1521 N N . ARG A 1 197 ? 43.661 -25.964 -29.850 1.00 48.66 197 ARG A N 1
ATOM 1522 C CA . ARG A 1 197 ? 42.777 -25.371 -28.829 1.00 48.66 197 ARG A CA 1
ATOM 1523 C C . ARG A 1 197 ? 43.467 -25.113 -27.488 1.00 48.66 197 ARG A C 1
ATOM 1525 O O . ARG A 1 197 ? 43.751 -26.075 -26.794 1.00 48.66 197 ARG A O 1
ATOM 1532 N N . ASP A 1 198 ? 43.596 -23.845 -27.115 1.00 37.31 198 ASP A N 1
ATOM 1533 C CA . ASP A 1 198 ? 43.408 -23.393 -25.738 1.00 37.31 198 ASP A CA 1
ATOM 1534 C C . ASP A 1 198 ? 43.177 -21.877 -25.727 1.00 37.31 198 ASP A C 1
ATOM 1536 O O . ASP A 1 198 ? 43.907 -21.093 -26.336 1.00 37.31 198 ASP A O 1
ATOM 1540 N N . PHE A 1 199 ? 42.091 -21.475 -25.070 1.00 37.53 199 PHE A N 1
ATOM 1541 C CA . PHE A 1 199 ? 41.794 -20.086 -24.739 1.00 37.53 199 PHE A CA 1
ATOM 1542 C C . PHE A 1 199 ? 42.999 -19.463 -24.015 1.00 37.53 199 PHE A C 1
ATOM 1544 O O . PHE A 1 199 ? 43.576 -20.125 -23.149 1.00 37.53 199 PHE A O 1
ATOM 1551 N N . PRO A 1 200 ? 43.365 -18.193 -24.266 1.00 38.34 200 PRO A N 1
ATOM 1552 C CA . PRO A 1 200 ? 44.354 -17.536 -23.430 1.00 38.34 200 PRO A CA 1
ATOM 1553 C C . PRO A 1 200 ? 43.747 -17.307 -22.038 1.00 38.34 200 PRO A C 1
ATOM 1555 O O . PRO A 1 200 ? 43.013 -16.346 -21.809 1.00 38.34 200 PRO A O 1
ATOM 1558 N N . LEU A 1 201 ? 44.060 -18.197 -21.094 1.00 35.84 201 LEU A N 1
ATOM 1559 C CA . LEU A 1 201 ? 44.002 -17.878 -19.674 1.00 35.84 201 LEU A CA 1
ATOM 1560 C C . LEU A 1 201 ? 45.028 -16.772 -19.435 1.00 35.84 201 LEU A C 1
ATOM 1562 O O . LEU A 1 201 ? 46.233 -16.985 -19.550 1.00 35.84 201 LEU A O 1
ATOM 1566 N N . ILE A 1 202 ? 44.541 -15.576 -19.121 1.00 37.91 202 ILE A N 1
ATOM 1567 C CA . ILE A 1 202 ? 45.372 -14.480 -18.629 1.00 37.91 202 ILE A CA 1
ATOM 1568 C C . ILE A 1 202 ? 45.881 -14.902 -17.244 1.00 37.91 202 ILE A C 1
ATOM 1570 O O . ILE A 1 202 ? 45.253 -14.623 -16.223 1.00 37.91 202 ILE A O 1
ATOM 1574 N N . SER A 1 203 ? 47.007 -15.616 -17.195 1.00 38.97 203 SER A N 1
ATOM 1575 C CA . SER A 1 203 ? 47.768 -15.801 -15.964 1.00 38.97 203 SER A CA 1
ATOM 1576 C C . SER A 1 203 ? 48.549 -14.518 -15.708 1.00 38.97 203 SER A C 1
ATOM 1578 O O . SER A 1 203 ? 49.582 -14.257 -16.324 1.00 38.97 203 SER A O 1
ATOM 1580 N N . ARG A 1 204 ? 48.021 -13.686 -14.813 1.00 36.28 204 ARG A N 1
ATOM 1581 C CA . ARG A 1 204 ? 48.740 -12.551 -14.242 1.00 36.28 204 ARG A CA 1
ATOM 1582 C C . ARG A 1 204 ? 49.784 -13.119 -13.278 1.00 36.28 204 ARG A C 1
ATOM 1584 O O . ARG A 1 204 ? 49.441 -13.505 -12.164 1.00 36.28 204 ARG A O 1
ATOM 1591 N N . ALA A 1 205 ? 51.018 -13.237 -13.750 1.00 35.50 205 ALA A N 1
ATOM 1592 C CA . ALA A 1 205 ? 52.184 -13.487 -12.920 1.00 35.50 205 ALA A CA 1
ATOM 1593 C C . ALA A 1 205 ? 52.939 -12.168 -12.709 1.00 35.50 205 ALA A C 1
ATOM 1595 O O . ALA A 1 205 ? 52.979 -11.325 -13.604 1.00 35.50 205 ALA A O 1
ATOM 1596 N N . ASP A 1 206 ? 53.518 -12.078 -11.516 1.00 36.12 206 ASP A N 1
ATOM 1597 C CA . ASP A 1 206 ? 54.619 -11.210 -11.099 1.00 36.12 206 ASP A CA 1
ATOM 1598 C C . ASP A 1 206 ? 54.264 -9.896 -10.374 1.00 36.12 206 ASP A C 1
ATOM 1600 O O . ASP A 1 206 ? 53.835 -8.900 -10.954 1.00 36.12 206 ASP A O 1
ATOM 1604 N N . THR A 1 207 ? 54.405 -10.022 -9.041 1.00 42.53 207 THR A N 1
ATOM 1605 C CA . THR A 1 207 ? 55.228 -9.218 -8.102 1.00 42.53 207 THR A CA 1
ATOM 1606 C C . THR A 1 207 ? 55.270 -7.707 -8.242 1.00 42.53 207 THR A C 1
ATOM 1608 O O . THR A 1 207 ? 55.820 -7.218 -9.251 1.00 42.53 207 THR A O 1
#

Sequence (207 aa):
MNRLWIQLVVLGLAVTGLSGCGDFFAQKPTEIQSREILEELSQIRENPNIQNTLPEVYTQPTSRLAIKDGVKVFYFTKHHPANDLAVLLHQQLGVVSTTNPAANQIVAFCKDDAQADVVQQYLELTDVSPVQVNIDCLIIERFGDITMDWETSVMVQNLLGEEITLGEQLATFFNSKSGDVVSGIKNGESVIFSATRDFPLISRADT

Mean predicted aligned error: 19.99 Å

Nearest PDB structures (foldseek):
  8co1-assembly1_O1  TM=4.392E-01  e=4.869E-02  Deinococcus radiodurans R1 = ATCC 13939 = DSM 20539
  4z1z-assembly1_A  TM=4.655E-01  e=8.776E-01  Sordaria macrospora k-hell
  8axn-assembly1_a  TM=3.431E-01  e=1.624E+00  Shigella flexneri
  2f1f-assembly1_A  TM=4.763E-01  e=6.684E+00  Escherichia coli
  6u9d-assembly2_X-2  TM=4.416E-01  e=6.684E+00  Saccharomyces cerevisiae

Secondary structure (DSSP, 8-state):
--HHHHHHHHHHHHHHHSSS-STTTSS-HHHHHHHHHHHHHT-----TT--PPPPGGGGSPPEEEEETTEEEEEEE-SSS-HHHHHHHHHHHH--EEEEETTTTEEEEEESSHHHHHHHHHHHHHH-PPP-------------------HHHHHHHHHHH-TT-----TT-------SSSEEEEEETTEEEEEESS-----------

Radius of gyration: 39.11 Å; Cα contacts (8 Å, |Δi|>4): 163; chains: 1; bounding box: 79×73×94 Å